Protein AF-0000000072291290 (afdb_homodimer)

InterPro domains:
  IPR021054 Cell wall mannoprotein 1 [PF12296] (32-151)

pLDDT: mean 86.73, std 21.64, range [23.67, 98.94]

Secondary structure (DSSP, 8-state):
---HHHHHHHHHHS------S--SS------HHHHHHHHHHHHHHHHHHHHHHHT--TT---HHHHHHHHHHHHHHHHHHHHHHHHPPPPPHHHHHHHHHHHHHTHHHHHHHHHHHHHHTGGGS-HHHHHHHHHHHHHHHHHHHHHHHHHHHHS-GGGHHHHHHHHHHHHHHHHHHHHHHT-/---HHHHHHHHHHS------S--SS------HHHHHHHHHHHHHHHHHHHHHHHT--GGG--HHHHHHHHHHHHHHHHHHHHHHHHPPPPPHHHHHHHHHHHHHTHHHHHHHHHHHHHHTGGGS-HHHHHHHHHHHHHHHHHHHHHHHHHHHHS-GGGHHHHHHHHHHHHHHHHHHHHHHT-

Foldseek 3Di:
DCDPVNLCVVVVVVCPCPPDPPDPPDLPALALVNLLVLLVQLLVLLVVLQVLLVPDDALPRDLVSNVSSLVSSLVSLVSSLVSLQRHAADDQVSLQVSLVSLQVTLLPSLLSSLVSCLVCLVRDDLVSLVVVLVSLVSVLVSLCSSLVSSLVRHDPVCNVSSVVSSCSNNVSSVVSNVSSVD/DCDPVNLCVVVVVVCPCPVDPPDPDDLPALALVNLLVLLVQLLVLLVVLQVLLVPDDQQDNDLVSNVSSLVSSLVSLVSSLVSLLRHAADDQVSLQVSLVSLQVTLLPSLLSSLVSCLVCLVSDDLVSLVVVLVSLVSVLVSLCSSLVSSLVRHDPVCNVSSVVSSCSNNVSSVVSNVSSVD

Structure (mmCIF, N/CA/C/O backbone):
data_AF-0000000072291290-model_v1
#
loop_
_entity.id
_entity.type
_entity.pdbx_description
1 polymer 'Hydrophobic surface binding protein a protein'
#
loop_
_atom_site.group_PDB
_atom_site.id
_atom_site.type_symbol
_atom_site.label_atom_id
_atom_site.label_alt_id
_atom_site.label_comp_id
_atom_site.label_asym_id
_atom_site.label_entity_id
_atom_site.label_seq_id
_atom_site.pdbx_PDB_ins_code
_atom_site.Cartn_x
_atom_site.Cartn_y
_atom_site.Cartn_z
_atom_site.occupancy
_atom_site.B_iso_or_equiv
_atom_site.auth_seq_id
_atom_site.auth_comp_id
_atom_site.auth_asym_id
_atom_site.auth_atom_id
_atom_site.pdbx_PDB_model_num
ATOM 1 N N . MET A 1 1 ? -6.922 -13.828 -23.125 1 23.67 1 MET A N 1
ATOM 2 C CA . MET A 1 1 ? -5.512 -13.922 -22.766 1 23.67 1 MET A CA 1
ATOM 3 C C . MET A 1 1 ? -4.891 -12.539 -22.625 1 23.67 1 MET A C 1
ATOM 5 O O . MET A 1 1 ? -4.645 -11.852 -23.625 1 23.67 1 MET A O 1
ATOM 9 N N . VAL A 1 2 ? -5.297 -11.805 -21.641 1 39.22 2 VAL A N 1
ATOM 10 C CA . VAL A 1 2 ? -4.793 -10.445 -21.531 1 39.22 2 VAL A CA 1
ATOM 11 C C . VAL A 1 2 ? -3.266 -10.461 -21.484 1 39.22 2 VAL A C 1
ATOM 13 O O . VAL A 1 2 ? -2.672 -11.148 -20.656 1 39.22 2 VAL A O 1
ATOM 16 N N . SER A 1 3 ? -2.691 -10.273 -22.547 1 36.66 3 SER A N 1
ATOM 17 C CA . SER A 1 3 ? -1.249 -10.258 -22.781 1 36.66 3 SER A CA 1
ATOM 18 C C . SER A 1 3 ? -0.524 -9.484 -21.688 1 36.66 3 SER A C 1
ATOM 20 O O . SER A 1 3 ? -1.079 -8.547 -21.109 1 36.66 3 SER A O 1
ATOM 22 N N . ILE A 1 4 ? 0.498 -10.164 -21.109 1 43.28 4 ILE A N 1
ATOM 23 C CA . ILE A 1 4 ? 1.435 -9.492 -20.219 1 43.28 4 ILE A CA 1
ATOM 24 C C . ILE A 1 4 ? 1.642 -8.055 -20.672 1 43.28 4 ILE A C 1
ATOM 26 O O . ILE A 1 4 ? 1.764 -7.145 -19.844 1 43.28 4 ILE A O 1
ATOM 30 N N . LYS A 1 5 ? 1.675 -7.926 -21.891 1 46 5 LYS A N 1
ATOM 31 C CA . LYS A 1 5 ? 1.822 -6.602 -22.484 1 46 5 LYS A CA 1
ATOM 32 C C . LYS A 1 5 ? 0.653 -5.695 -22.094 1 46 5 LYS A C 1
ATOM 34 O O . LYS A 1 5 ? 0.836 -4.5 -21.875 1 46 5 LYS A O 1
ATOM 39 N N . ALA A 1 6 ? -0.414 -6.281 -22.031 1 45.84 6 ALA A N 1
ATOM 40 C CA . ALA A 1 6 ? -1.607 -5.52 -21.672 1 45.84 6 ALA A CA 1
ATOM 41 C C . ALA A 1 6 ? -1.565 -5.086 -20.203 1 45.84 6 ALA A C 1
ATOM 43 O O . ALA A 1 6 ? -2.02 -3.994 -19.859 1 45.84 6 ALA A O 1
ATOM 44 N N . LEU A 1 7 ? -1.073 -5.875 -19.359 1 44.31 7 LEU A N 1
ATOM 45 C CA . LEU A 1 7 ? -0.882 -5.512 -17.953 1 44.31 7 LEU A CA 1
ATOM 46 C C . LEU A 1 7 ? 0.051 -4.312 -17.828 1 44.31 7 LEU A C 1
ATOM 48 O O . LEU A 1 7 ? -0.225 -3.387 -17.062 1 44.31 7 LEU A O 1
ATOM 52 N N . ALA A 1 8 ? 1.176 -4.457 -18.578 1 46.75 8 ALA A N 1
ATOM 53 C CA . ALA A 1 8 ? 2.123 -3.344 -18.578 1 46.75 8 ALA A CA 1
ATOM 54 C C . ALA A 1 8 ? 1.468 -2.068 -19.109 1 46.75 8 ALA A C 1
ATOM 56 O O . ALA A 1 8 ? 1.72 -0.978 -18.578 1 46.75 8 ALA A O 1
ATOM 57 N N . PHE A 1 9 ? 0.748 -2.295 -20.094 1 44.28 9 PHE A N 1
ATOM 58 C CA . PHE A 1 9 ? 0.048 -1.167 -20.688 1 44.28 9 PHE A CA 1
ATOM 59 C C . PHE A 1 9 ? -1.009 -0.616 -19.734 1 44.28 9 PHE A C 1
ATOM 61 O O . PHE A 1 9 ? -1.183 0.6 -19.641 1 44.28 9 PHE A O 1
ATOM 68 N N . TYR A 1 10 ? -1.716 -1.498 -19.266 1 40.16 10 TYR A N 1
ATOM 69 C CA . TYR A 1 10 ? -2.727 -1.037 -18.328 1 40.16 10 TYR A CA 1
ATOM 70 C C . TYR A 1 10 ? -2.08 -0.378 -17.109 1 40.16 10 TYR A C 1
ATOM 72 O O . TYR A 1 10 ? -2.566 0.643 -16.625 1 40.16 10 TYR A O 1
ATOM 80 N N . LEU A 1 11 ? -1.204 -1.029 -16.703 1 41.88 11 LEU A N 1
ATOM 81 C CA . LEU A 1 11 ? -0.509 -0.428 -15.578 1 41.88 11 LEU A CA 1
ATOM 82 C C . LEU A 1 11 ? 0.278 0.804 -16.016 1 41.88 11 LEU A C 1
ATOM 84 O O . LEU A 1 11 ? 0.574 1.679 -15.195 1 41.88 11 LEU A O 1
ATOM 88 N N . ALA A 1 12 ? 0.758 0.74 -17.266 1 39.94 12 ALA A N 1
ATOM 89 C CA . ALA A 1 12 ? 1.46 1.907 -17.781 1 39.94 12 ALA A CA 1
ATOM 90 C C . ALA A 1 12 ? 0.516 3.098 -17.922 1 39.94 12 ALA A C 1
ATOM 92 O O . ALA A 1 12 ? 0.95 4.25 -17.891 1 39.94 12 ALA A O 1
ATOM 93 N N . THR A 1 13 ? -0.652 2.729 -18.297 1 34 13 THR A N 1
ATOM 94 C CA . THR A 1 13 ? -1.553 3.863 -18.453 1 34 13 THR A CA 1
ATOM 95 C C . THR A 1 13 ? -1.944 4.441 -17.094 1 34 13 THR A C 1
ATOM 97 O O . THR A 1 13 ? -2.668 5.438 -17.031 1 34 13 THR A O 1
ATOM 100 N N . MET A 1 14 ? -1.94 3.637 -16.203 1 34.69 14 MET A N 1
ATOM 101 C CA . MET A 1 14 ? -2.104 4.363 -14.945 1 34.69 14 MET A CA 1
ATOM 102 C C . MET A 1 14 ? -0.985 5.383 -14.758 1 34.69 14 MET A C 1
ATOM 104 O O . MET A 1 14 ? 0.185 5.012 -14.648 1 34.69 14 MET A O 1
ATOM 108 N N . ALA A 1 15 ? -1.057 6.414 -15.492 1 31.45 15 ALA A N 1
ATOM 109 C CA . ALA A 1 15 ? -0.187 7.559 -15.234 1 31.45 15 ALA A CA 1
ATOM 110 C C . ALA A 1 15 ? 0.211 7.629 -13.766 1 31.45 15 ALA A C 1
ATOM 112 O O . ALA A 1 15 ? -0.585 8.039 -12.914 1 31.45 15 ALA A O 1
ATOM 113 N N . VAL A 1 16 ? 0.709 6.641 -13.211 1 35.06 16 VAL A N 1
ATOM 114 C CA . VAL A 1 16 ? 1.382 7.043 -11.977 1 35.06 16 VAL A CA 1
ATOM 115 C C . VAL A 1 16 ? 2.207 8.305 -12.227 1 35.06 16 VAL A C 1
ATOM 117 O O . VAL A 1 16 ? 3.254 8.25 -12.875 1 35.06 16 VAL A O 1
ATOM 120 N N . ALA A 1 17 ? 1.659 9.312 -12.5 1 30.28 17 ALA A N 1
ATOM 121 C CA . ALA A 1 17 ? 2.465 10.531 -12.398 1 30.28 17 ALA A CA 1
ATOM 122 C C . ALA A 1 17 ? 3.496 10.414 -11.281 1 30.28 17 ALA A C 1
ATOM 124 O O . ALA A 1 17 ? 3.143 10.398 -10.102 1 30.28 17 ALA A O 1
ATOM 125 N N . VAL A 1 18 ? 4.355 9.523 -11.344 1 34.72 18 VAL A N 1
ATOM 126 C CA . VAL A 1 18 ? 5.527 9.875 -10.539 1 34.72 18 VAL A CA 1
ATOM 127 C C . VAL A 1 18 ? 5.711 11.391 -10.531 1 34.72 18 VAL A C 1
ATOM 129 O O . VAL A 1 18 ? 6.227 11.969 -11.492 1 34.72 18 VAL A O 1
ATOM 132 N N . SER A 1 19 ? 4.715 12.172 -10.414 1 30.19 19 SER A N 1
ATOM 133 C CA . SER A 1 19 ? 5.023 13.594 -10.336 1 30.19 19 SER A CA 1
ATOM 134 C C . SER A 1 19 ? 6.273 13.844 -9.5 1 30.19 19 SER A C 1
ATOM 136 O O . SER A 1 19 ? 6.41 13.305 -8.398 1 30.19 19 SER A O 1
ATOM 138 N N . ALA A 1 20 ? 7.395 14.102 -10.18 1 32.62 20 ALA A N 1
ATOM 139 C CA . ALA A 1 20 ? 8.453 14.844 -9.5 1 32.62 20 ALA A CA 1
ATOM 140 C C . ALA A 1 20 ? 7.898 15.609 -8.297 1 32.62 20 ALA A C 1
ATOM 142 O O . ALA A 1 20 ? 6.699 15.875 -8.227 1 32.62 20 ALA A O 1
ATOM 143 N N . ALA A 1 21 ? 8.758 15.859 -7.289 1 33.62 21 ALA A N 1
ATOM 144 C CA . ALA A 1 21 ? 8.469 16.797 -6.199 1 33.62 21 ALA A CA 1
ATOM 145 C C . ALA A 1 21 ? 7.504 17.875 -6.656 1 33.62 21 ALA A C 1
ATOM 147 O O . ALA A 1 21 ? 7.695 18.484 -7.711 1 33.62 21 ALA A O 1
ATOM 148 N N . PRO A 1 22 ? 6.191 17.859 -6.395 1 32.88 22 PRO A N 1
ATOM 149 C CA . PRO A 1 22 ? 5.438 19.047 -6.785 1 32.88 22 PRO A CA 1
ATOM 150 C C . PRO A 1 22 ? 6.277 20.328 -6.727 1 32.88 22 PRO A C 1
ATOM 152 O O . PRO A 1 22 ? 7.098 20.484 -5.82 1 32.88 22 PRO A O 1
ATOM 155 N N . ALA A 1 23 ? 6.555 20.953 -7.824 1 32.66 23 ALA A N 1
ATOM 156 C CA . ALA A 1 23 ? 7.008 22.344 -7.785 1 32.66 23 ALA A CA 1
ATOM 157 C C . ALA A 1 23 ? 6.293 23.125 -6.68 1 32.66 23 ALA A C 1
ATOM 159 O O . ALA A 1 23 ? 5.184 22.766 -6.281 1 32.66 23 ALA A O 1
ATOM 160 N N . ALA A 1 24 ? 6.918 24.125 -6.043 1 33.31 24 ALA A N 1
ATOM 161 C CA . ALA A 1 24 ? 6.527 25.109 -5.031 1 33.31 24 ALA A CA 1
ATOM 162 C C . ALA A 1 24 ? 5.113 25.625 -5.285 1 33.31 24 ALA A C 1
ATOM 164 O O . ALA A 1 24 ? 4.66 26.562 -4.629 1 33.31 24 ALA A O 1
ATOM 165 N N . GLY A 1 25 ? 4.648 25.438 -6.613 1 37.03 25 GLY A N 1
ATOM 166 C CA . GLY A 1 25 ? 3.564 26.391 -6.82 1 37.03 25 GLY A CA 1
ATOM 167 C C . GLY A 1 25 ? 2.361 26.109 -5.934 1 37.03 25 GLY A C 1
ATOM 168 O O . GLY A 1 25 ? 2.365 25.172 -5.141 1 37.03 25 GLY A O 1
ATOM 169 N N . VAL A 1 26 ? 0.94 26.156 -6.652 1 40.72 26 VAL A N 1
ATOM 170 C CA . VAL A 1 26 ? -0.323 26.359 -5.949 1 40.72 26 VAL A CA 1
ATOM 171 C C . VAL A 1 26 ? -0.669 25.094 -5.145 1 40.72 26 VAL A C 1
ATOM 173 O O . VAL A 1 26 ? -0.817 24.016 -5.711 1 40.72 26 VAL A O 1
ATOM 176 N N . LYS A 1 27 ? -0.247 24.844 -4 1 49.38 27 LYS A N 1
ATOM 177 C CA . LYS A 1 27 ? -0.564 23.875 -2.949 1 49.38 27 LYS A CA 1
ATOM 178 C C . LYS A 1 27 ? -2.014 23.422 -3.049 1 49.38 27 LYS A C 1
ATOM 180 O O . LYS A 1 27 ? -2.928 24.109 -2.611 1 49.38 27 LYS A O 1
ATOM 185 N N . ALA A 1 28 ? -2.5 22.703 -4.059 1 53.19 28 ALA A N 1
ATOM 186 C CA . ALA A 1 28 ? -3.906 22.312 -4.07 1 53.19 28 ALA A CA 1
ATOM 187 C C . ALA A 1 28 ? -4.309 21.688 -2.734 1 53.19 28 ALA A C 1
ATOM 189 O O . ALA A 1 28 ? -3.65 20.766 -2.244 1 53.19 28 ALA A O 1
ATOM 190 N N . VAL A 1 29 ? -5.105 22.391 -2.008 1 68.25 29 VAL A N 1
ATOM 191 C CA . VAL A 1 29 ? -5.652 22.031 -0.702 1 68.25 29 VAL A CA 1
ATOM 192 C C . VAL A 1 29 ? -6.562 20.812 -0.834 1 68.25 29 VAL A C 1
ATOM 194 O O . VAL A 1 29 ? -7.496 20.812 -1.642 1 68.25 29 VAL A O 1
ATOM 197 N N . THR A 1 30 ? -6.066 19.719 -0.315 1 86.62 30 THR A N 1
ATOM 198 C CA . THR A 1 30 ? -6.934 18.547 -0.21 1 86.62 30 THR A CA 1
ATOM 199 C C . THR A 1 30 ? -8.18 18.875 0.611 1 86.62 30 THR A C 1
ATOM 201 O O . THR A 1 30 ? -8.078 19.406 1.719 1 86.62 30 THR A O 1
ATOM 204 N N . THR A 1 31 ? -9.375 18.75 -0.035 1 93.06 31 THR A N 1
ATOM 205 C CA . THR A 1 31 ? -10.672 19.016 0.582 1 93.06 31 THR A CA 1
ATOM 206 C C . THR A 1 31 ? -11.453 17.719 0.772 1 93.06 31 THR A C 1
ATOM 208 O O . THR A 1 31 ? -11.023 16.656 0.331 1 93.06 31 THR A O 1
ATOM 211 N N . ALA A 1 32 ? -12.594 17.875 1.423 1 96.62 32 ALA A N 1
ATOM 212 C CA . ALA A 1 32 ? -13.5 16.734 1.55 1 96.62 32 ALA A CA 1
ATOM 213 C C . ALA A 1 32 ? -13.914 16.203 0.179 1 96.62 32 ALA A C 1
ATOM 215 O O . ALA A 1 32 ? -14.109 15 0.002 1 96.62 32 ALA A O 1
ATOM 216 N N . ASP A 1 33 ? -14.039 17.125 -0.803 1 97.31 33 ASP A N 1
ATOM 217 C CA . ASP A 1 33 ? -14.406 16.688 -2.15 1 97.31 33 ASP A CA 1
ATOM 218 C C . ASP A 1 33 ? -13.32 15.805 -2.754 1 97.31 33 ASP A C 1
ATOM 220 O O . ASP A 1 33 ? -13.617 14.836 -3.459 1 97.31 33 ASP A O 1
ATOM 224 N N . THR A 1 34 ? -12.055 16.141 -2.531 1 97.88 34 THR A N 1
ATOM 225 C CA . THR A 1 34 ? -10.945 15.312 -2.996 1 97.88 34 THR A CA 1
ATOM 226 C C . THR A 1 34 ? -10.992 13.93 -2.357 1 97.88 34 THR A C 1
ATOM 228 O O . THR A 1 34 ? -10.82 12.914 -3.041 1 97.88 34 THR A O 1
ATOM 231 N N . ILE A 1 35 ? -11.312 13.891 -1.07 1 98.25 35 ILE A N 1
ATOM 232 C CA . ILE A 1 35 ? -11.375 12.633 -0.338 1 98.25 35 ILE A CA 1
ATOM 233 C C . ILE A 1 35 ? -12.539 11.789 -0.851 1 98.25 35 ILE A C 1
ATOM 235 O O . ILE A 1 35 ? -12.414 10.578 -1.031 1 98.25 35 ILE A O 1
ATOM 239 N N . ILE A 1 36 ? -13.648 12.391 -1.088 1 98.75 36 ILE A N 1
ATOM 240 C CA . ILE A 1 36 ? -14.82 11.703 -1.609 1 98.75 36 ILE A CA 1
ATOM 241 C C . ILE A 1 36 ? -14.508 11.125 -2.99 1 98.75 36 ILE A C 1
ATOM 243 O O . ILE A 1 36 ? -14.875 9.992 -3.295 1 98.75 36 ILE A O 1
ATOM 247 N N . ALA A 1 37 ? -13.789 11.852 -3.824 1 98.5 37 ALA A N 1
ATOM 248 C CA . ALA A 1 37 ? -13.359 11.344 -5.125 1 98.5 37 ALA A CA 1
ATOM 249 C C . ALA A 1 37 ? -12.438 10.141 -4.969 1 98.5 37 ALA A C 1
ATOM 251 O O . ALA A 1 37 ? -12.531 9.172 -5.727 1 98.5 37 ALA A O 1
ATOM 252 N N . ASP A 1 38 ? -11.547 10.227 -3.988 1 98.56 38 ASP A N 1
ATOM 253 C CA . ASP A 1 38 ? -10.656 9.102 -3.705 1 98.56 38 ASP A CA 1
ATOM 254 C C . ASP A 1 38 ? -11.453 7.863 -3.305 1 98.56 38 ASP A C 1
ATOM 256 O O . ASP A 1 38 ? -11.172 6.762 -3.777 1 98.56 38 ASP A O 1
ATOM 260 N N . ILE A 1 39 ? -12.422 8.055 -2.418 1 98.88 39 ILE A N 1
ATOM 261 C CA . ILE A 1 39 ? -13.25 6.938 -1.974 1 98.88 39 ILE A CA 1
ATOM 262 C C . ILE A 1 39 ? -13.977 6.324 -3.17 1 98.88 39 ILE A C 1
ATOM 264 O O . ILE A 1 39 ? -14.031 5.102 -3.316 1 98.88 39 ILE A O 1
ATOM 268 N N . ASN A 1 40 ? -14.469 7.141 -4.016 1 98.88 40 ASN A N 1
ATOM 269 C CA . ASN A 1 40 ? -15.164 6.648 -5.199 1 98.88 40 ASN A CA 1
ATOM 270 C C . ASN A 1 40 ? -14.211 5.922 -6.148 1 98.88 40 ASN A C 1
ATOM 272 O O . ASN A 1 40 ? -14.586 4.934 -6.777 1 98.88 40 ASN A O 1
ATOM 276 N N . SER A 1 41 ? -13.016 6.43 -6.301 1 98.81 41 SER A N 1
ATOM 277 C CA . SER A 1 41 ? -12.016 5.766 -7.125 1 98.81 41 SER A CA 1
ATOM 278 C C . SER A 1 41 ? -11.648 4.398 -6.559 1 98.81 41 SER A C 1
ATOM 280 O O . SER A 1 41 ? -11.523 3.422 -7.301 1 98.81 41 SER A O 1
ATOM 282 N N . ILE A 1 42 ? -11.461 4.305 -5.242 1 98.88 42 ILE A N 1
ATOM 283 C CA . ILE A 1 42 ? -11.195 3.037 -4.574 1 98.88 42 ILE A CA 1
ATOM 284 C C . ILE A 1 42 ? -12.367 2.084 -4.793 1 98.88 42 ILE A C 1
ATOM 286 O O . ILE A 1 42 ? -12.172 0.914 -5.129 1 98.88 42 ILE A O 1
ATOM 290 N N . ASP A 1 43 ? -13.547 2.547 -4.656 1 98.94 43 ASP A N 1
ATOM 291 C CA . ASP A 1 43 ? -14.75 1.74 -4.816 1 98.94 43 ASP A CA 1
ATOM 292 C C . ASP A 1 43 ? -14.859 1.19 -6.238 1 98.94 43 ASP A C 1
ATOM 294 O O . ASP A 1 43 ? -15.266 0.042 -6.434 1 98.94 43 ASP A O 1
ATOM 298 N N . ALA A 1 44 ? -14.531 2.037 -7.195 1 98.88 44 ALA A N 1
ATOM 299 C CA . ALA A 1 44 ? -14.555 1.586 -8.586 1 98.88 44 ALA A CA 1
ATOM 300 C C . ALA A 1 44 ? -13.625 0.389 -8.789 1 98.88 44 ALA A C 1
ATOM 302 O O . ALA A 1 44 ? -13.953 -0.536 -9.531 1 98.88 44 ALA A O 1
ATOM 303 N N . GLN A 1 45 ? -12.469 0.382 -8.141 1 98.75 45 GLN A N 1
ATOM 304 C CA . GLN A 1 45 ? -11.547 -0.74 -8.266 1 98.75 45 GLN A CA 1
ATOM 305 C C . GLN A 1 45 ? -12.062 -1.965 -7.516 1 98.75 45 GLN A C 1
ATOM 307 O O . GLN A 1 45 ? -11.836 -3.1 -7.941 1 98.75 45 GLN A O 1
ATOM 312 N N . VAL A 1 46 ? -12.75 -1.746 -6.355 1 98.94 46 VAL A N 1
ATOM 313 C CA . VAL A 1 46 ? -13.398 -2.848 -5.656 1 98.94 46 VAL A CA 1
ATOM 314 C C . VAL A 1 46 ? -14.438 -3.498 -6.574 1 98.94 46 VAL A C 1
ATOM 316 O O . VAL A 1 46 ? -14.484 -4.727 -6.691 1 98.94 46 VAL A O 1
ATOM 319 N N . LEU A 1 47 ? -15.164 -2.713 -7.25 1 98.81 47 LEU A N 1
ATOM 320 C CA . LEU A 1 47 ? -16.203 -3.219 -8.141 1 98.81 47 LEU A CA 1
ATOM 321 C C . LEU A 1 47 ? -15.586 -3.934 -9.344 1 98.81 47 LEU A C 1
ATOM 323 O O . LEU A 1 47 ? -16.141 -4.926 -9.828 1 98.81 47 LEU A O 1
ATOM 327 N N . ALA A 1 48 ? -14.5 -3.404 -9.852 1 98.06 48 ALA A N 1
ATOM 328 C CA . ALA A 1 48 ? -13.805 -4.082 -10.945 1 98.06 48 ALA A CA 1
ATOM 329 C C . ALA A 1 48 ? -13.359 -5.48 -10.531 1 98.06 48 ALA A C 1
ATOM 331 O O . ALA A 1 48 ? -13.508 -6.441 -11.289 1 98.06 48 ALA A O 1
ATOM 332 N N . LEU A 1 49 ? -12.82 -5.645 -9.328 1 98.38 49 LEU A N 1
ATOM 333 C CA . LEU A 1 49 ? -12.414 -6.945 -8.797 1 98.38 49 LEU A CA 1
ATOM 334 C C . LEU A 1 49 ? -13.625 -7.867 -8.648 1 98.38 49 LEU A C 1
ATOM 336 O O . LEU A 1 49 ? -13.562 -9.039 -9.016 1 98.38 49 LEU A O 1
ATOM 340 N N . THR A 1 50 ? -14.734 -7.316 -8.109 1 98.06 50 THR A N 1
ATOM 341 C CA . THR A 1 50 ? -15.953 -8.094 -7.98 1 98.06 50 THR A CA 1
ATOM 342 C C . THR A 1 50 ? -16.422 -8.609 -9.336 1 98.06 50 THR A C 1
ATOM 344 O O . THR A 1 50 ? -16.781 -9.781 -9.477 1 98.06 50 THR A O 1
ATOM 347 N N . SER A 1 51 ? -16.391 -7.719 -10.281 1 96.31 51 SER A N 1
ATOM 348 C CA . SER A 1 51 ? -16.812 -8.094 -11.625 1 96.31 51 SER A CA 1
ATOM 349 C C . SER A 1 51 ? -15.945 -9.219 -12.18 1 96.31 51 SER A C 1
ATOM 351 O O . SER A 1 51 ? -16.453 -10.156 -12.805 1 96.31 51 SER A O 1
ATOM 353 N N . THR A 1 52 ? -14.617 -9.125 -12.031 1 95.44 52 THR A N 1
ATOM 354 C CA . THR A 1 52 ? -13.695 -10.172 -12.461 1 95.44 52 THR A CA 1
ATOM 355 C C . THR A 1 52 ? -14.039 -11.5 -11.789 1 95.44 52 THR A C 1
ATOM 357 O O . THR A 1 52 ? -14.086 -12.539 -12.453 1 95.44 52 THR A O 1
ATOM 360 N N . LEU A 1 53 ? -14.336 -11.5 -10.508 1 96.38 53 LEU A N 1
ATOM 361 C CA . LEU A 1 53 ? -14.617 -12.711 -9.742 1 96.38 53 LEU A CA 1
ATOM 362 C C . LEU A 1 53 ? -15.969 -13.297 -10.125 1 96.38 53 LEU A C 1
ATOM 364 O O . LEU A 1 53 ? -16.125 -14.516 -10.211 1 96.38 53 LEU A O 1
ATOM 368 N N . ASP A 1 54 ? -16.906 -12.477 -10.375 1 92.31 54 ASP A N 1
ATOM 369 C CA . ASP A 1 54 ? -18.25 -12.922 -10.734 1 92.31 54 ASP A CA 1
ATOM 370 C C . ASP A 1 54 ? -18.25 -13.633 -12.086 1 92.31 54 ASP A C 1
ATOM 372 O O . ASP A 1 54 ? -19.047 -14.539 -12.32 1 92.31 54 ASP A O 1
ATOM 376 N N . GLY A 1 55 ? -17.328 -13.141 -12.891 1 84.94 55 GLY A N 1
ATOM 377 C CA . GLY A 1 55 ? -17.234 -13.742 -14.211 1 84.94 55 GLY A CA 1
ATOM 378 C C . GLY A 1 55 ? -16.547 -15.102 -14.195 1 84.94 55 GLY A C 1
ATOM 379 O O . GLY A 1 55 ? -16.562 -15.82 -15.195 1 84.94 55 GLY A O 1
ATOM 380 N N . VAL A 1 56 ? -15.93 -15.398 -13.086 1 81.75 56 VAL A N 1
ATOM 381 C CA . VAL A 1 56 ? -15.164 -16.641 -13 1 81.75 56 VAL A CA 1
ATOM 382 C C . VAL A 1 56 ? -16.125 -17.828 -12.906 1 81.75 56 VAL A C 1
ATOM 384 O O . VAL A 1 56 ? -17 -17.859 -12.047 1 81.75 56 VAL A O 1
ATOM 387 N N . LYS A 1 57 ? -16.062 -18.562 -14.008 1 70.06 57 LYS A N 1
ATOM 388 C CA . LYS A 1 57 ? -16.688 -19.891 -13.992 1 70.06 57 LYS A CA 1
ATOM 389 C C . LYS A 1 57 ? -15.664 -20.984 -13.688 1 70.06 57 LYS A C 1
ATOM 391 O O . LYS A 1 57 ? -14.461 -20.719 -13.672 1 70.06 57 LYS A O 1
ATOM 396 N N . GLU A 1 58 ? -16.094 -22.188 -13.469 1 63.28 58 GLU A N 1
ATOM 397 C CA . GLU A 1 58 ? -15.219 -23.344 -13.219 1 63.28 58 GLU A CA 1
ATOM 398 C C . GLU A 1 58 ? -14.102 -23.422 -14.25 1 63.28 58 GLU A C 1
ATOM 400 O O . GLU A 1 58 ? -14.352 -23.344 -15.461 1 63.28 58 GLU A O 1
ATOM 405 N N . LYS A 1 59 ? -12.859 -23.531 -13.875 1 62.69 59 LYS A N 1
ATOM 406 C CA . LYS A 1 59 ? -11.648 -23.797 -14.633 1 62.69 59 LYS A CA 1
ATOM 407 C C . LYS A 1 59 ? -11.203 -22.562 -15.414 1 62.69 59 LYS A C 1
ATOM 409 O O . LYS A 1 59 ? -10.258 -22.609 -16.203 1 62.69 59 LYS A O 1
ATOM 414 N N . THR A 1 60 ? -11.945 -21.391 -15.18 1 69.88 60 THR A N 1
ATOM 415 C CA . THR A 1 60 ? -11.609 -20.25 -16.031 1 69.88 60 THR A CA 1
ATOM 416 C C . THR A 1 60 ? -11.039 -19.109 -15.195 1 69.88 60 THR A C 1
ATOM 418 O O . THR A 1 60 ? -10.977 -17.969 -15.656 1 69.88 60 THR A O 1
ATOM 421 N N . LEU A 1 61 ? -10.625 -19.453 -14.047 1 77.31 61 LEU A N 1
ATOM 422 C CA . LEU A 1 61 ? -10.148 -18.328 -13.25 1 77.31 61 LEU A CA 1
ATOM 423 C C . LEU A 1 61 ? -8.852 -17.766 -13.812 1 77.31 61 LEU A C 1
ATOM 425 O O . LEU A 1 61 ? -7.891 -18.516 -14.039 1 77.31 61 LEU A O 1
ATOM 429 N N . ASP A 1 62 ? -9 -16.531 -14.242 1 85.62 62 ASP A N 1
ATOM 430 C CA . ASP A 1 62 ? -7.816 -15.766 -14.641 1 85.62 62 ASP A CA 1
ATOM 431 C C . ASP A 1 62 ? -7.168 -15.086 -13.438 1 85.62 62 ASP A C 1
ATOM 433 O O . ASP A 1 62 ? -7.488 -13.938 -13.125 1 85.62 62 ASP A O 1
ATOM 437 N N . SER A 1 63 ? -6.273 -15.781 -12.828 1 90.19 63 SER A N 1
ATOM 438 C CA . SER A 1 63 ? -5.625 -15.273 -11.625 1 90.19 63 SER A CA 1
ATOM 439 C C . SER A 1 63 ? -4.812 -14.016 -11.922 1 90.19 63 SER A C 1
ATOM 441 O O . SER A 1 63 ? -4.609 -13.18 -11.039 1 90.19 63 SER A O 1
ATOM 443 N N . THR A 1 64 ? -4.426 -13.883 -13.141 1 91.31 64 THR A N 1
ATOM 444 C CA . THR A 1 64 ? -3.66 -12.703 -13.531 1 91.31 64 THR A CA 1
ATOM 445 C C . THR A 1 64 ? -4.52 -11.445 -13.438 1 91.31 64 THR A C 1
ATOM 447 O O . THR A 1 64 ? -4.09 -10.438 -12.875 1 91.31 64 THR A O 1
ATOM 450 N N . THR A 1 65 ? -5.738 -11.609 -13.945 1 93.81 65 THR A N 1
ATOM 451 C CA . THR A 1 65 ? -6.633 -10.461 -13.898 1 93.81 65 THR A CA 1
ATOM 452 C C . THR A 1 65 ? -6.988 -10.109 -12.453 1 93.81 65 THR A C 1
ATOM 454 O O . THR A 1 65 ? -7.074 -8.938 -12.102 1 93.81 65 THR A O 1
ATOM 457 N N . VAL A 1 66 ? -7.133 -11.062 -11.586 1 95.81 66 VAL A N 1
ATOM 458 C CA . VAL A 1 66 ? -7.41 -10.836 -10.172 1 95.81 66 VAL A CA 1
ATOM 459 C C . VAL A 1 66 ? -6.254 -10.07 -9.531 1 95.81 66 VAL A C 1
ATOM 461 O O . VAL A 1 66 ? -6.469 -9.102 -8.805 1 95.81 66 VAL A O 1
ATOM 464 N N . ASN A 1 67 ? -5.035 -10.508 -9.852 1 96.69 67 ASN A N 1
ATOM 465 C CA . ASN A 1 67 ? -3.857 -9.82 -9.328 1 96.69 67 ASN A CA 1
ATOM 466 C C . ASN A 1 67 ? -3.785 -8.375 -9.805 1 96.69 67 ASN A C 1
ATOM 468 O O . ASN A 1 67 ? -3.453 -7.477 -9.023 1 96.69 67 ASN A O 1
ATOM 472 N N . VAL A 1 68 ? -4.125 -8.141 -11.016 1 95.94 68 VAL A N 1
ATOM 473 C CA . VAL A 1 68 ? -4.102 -6.801 -11.586 1 95.94 68 VAL A CA 1
ATOM 474 C C . VAL A 1 68 ? -5.145 -5.926 -10.891 1 95.94 68 VAL A C 1
ATOM 476 O O . VAL A 1 68 ? -4.875 -4.766 -10.57 1 95.94 68 VAL A O 1
ATOM 479 N N . ASP A 1 69 ? -6.254 -6.496 -10.656 1 97.31 69 ASP A N 1
ATOM 480 C CA . ASP A 1 69 ? -7.316 -5.746 -9.992 1 97.31 69 ASP A CA 1
ATOM 481 C C . ASP A 1 69 ? -6.91 -5.352 -8.578 1 97.31 69 ASP A C 1
ATOM 483 O O . ASP A 1 69 ? -7.141 -4.219 -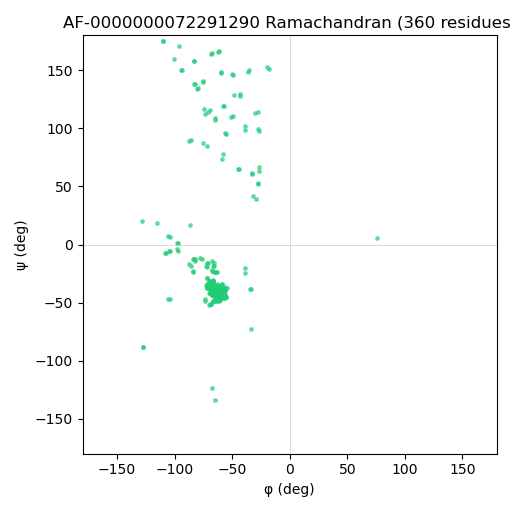8.156 1 97.31 69 ASP A O 1
ATOM 487 N N . PHE A 1 70 ? -6.297 -6.262 -7.844 1 98.5 70 PHE A N 1
ATOM 488 C CA . PHE A 1 70 ? -5.805 -5.938 -6.508 1 98.5 70 PHE A CA 1
ATOM 489 C C . PHE A 1 70 ? -4.738 -4.852 -6.574 1 98.5 70 PHE A C 1
ATOM 491 O O . PHE A 1 70 ? -4.703 -3.955 -5.73 1 98.5 70 PHE A O 1
ATOM 498 N N . THR A 1 71 ? -3.898 -4.945 -7.547 1 98.38 71 THR A N 1
ATOM 499 C CA . THR A 1 71 ? -2.84 -3.953 -7.715 1 98.38 71 THR A CA 1
ATOM 500 C C . THR A 1 71 ? -3.432 -2.57 -7.969 1 98.38 71 THR A C 1
ATOM 502 O O . THR A 1 71 ? -3.01 -1.587 -7.355 1 98.38 71 THR A O 1
ATOM 505 N N . SER A 1 72 ? -4.406 -2.523 -8.805 1 98.06 72 SER A N 1
ATOM 506 C CA . SER A 1 72 ? -5.062 -1.257 -9.117 1 98.06 72 SER A CA 1
ATOM 507 C C . SER A 1 72 ? -5.777 -0.69 -7.898 1 98.06 72 SER A C 1
ATOM 509 O O . SER A 1 72 ? -5.773 0.522 -7.676 1 98.06 72 SER A O 1
ATOM 511 N N . LEU A 1 73 ? -6.41 -1.535 -7.172 1 98.81 73 LEU A N 1
ATOM 512 C CA . LEU A 1 73 ? -7.066 -1.125 -5.934 1 98.81 73 LEU A CA 1
ATOM 513 C C . LEU A 1 73 ? -6.059 -0.519 -4.961 1 98.81 73 LEU A C 1
ATOM 515 O O . LEU A 1 73 ? -6.32 0.523 -4.355 1 98.81 73 LEU A O 1
ATOM 519 N N . HIS A 1 74 ? -4.91 -1.154 -4.828 1 98.56 74 HIS A N 1
ATOM 520 C CA . HIS A 1 74 ? -3.846 -0.635 -3.979 1 98.56 74 HIS A CA 1
ATOM 521 C C . HIS A 1 74 ? -3.4 0.75 -4.438 1 98.56 74 HIS A C 1
ATOM 523 O O . HIS A 1 74 ? -3.295 1.672 -3.625 1 98.56 74 HIS A O 1
ATOM 529 N N . VAL A 1 75 ? -3.213 0.896 -5.691 1 98.31 75 VAL A N 1
ATOM 530 C CA . VAL A 1 75 ? -2.729 2.164 -6.223 1 98.31 75 VAL A CA 1
ATOM 531 C C . VAL A 1 75 ? -3.758 3.262 -5.965 1 98.31 75 VAL A C 1
ATOM 533 O O . VAL A 1 75 ? -3.406 4.363 -5.531 1 98.31 75 VAL A O 1
ATOM 536 N N . ALA A 1 76 ? -4.98 2.943 -6.211 1 98.38 76 ALA A N 1
ATOM 537 C CA . ALA A 1 76 ? -6.035 3.908 -5.91 1 98.38 76 ALA A CA 1
ATOM 538 C C . ALA A 1 76 ? -6.039 4.27 -4.426 1 98.38 76 ALA A C 1
ATOM 540 O O . ALA A 1 76 ? -6.223 5.434 -4.066 1 98.38 76 ALA A O 1
ATOM 541 N N . ASN A 1 77 ? -5.906 3.266 -3.598 1 98.62 77 ASN A N 1
ATOM 542 C CA . ASN A 1 77 ? -5.883 3.514 -2.16 1 98.62 77 ASN A CA 1
ATOM 543 C C . ASN A 1 77 ? -4.73 4.434 -1.771 1 98.62 77 ASN A C 1
ATOM 545 O O . ASN A 1 77 ? -4.895 5.316 -0.924 1 98.62 77 ASN A O 1
ATOM 549 N N . GLN A 1 78 ? -3.574 4.258 -2.391 1 97.75 78 GLN A N 1
ATOM 550 C CA . GLN A 1 78 ? -2.42 5.074 -2.039 1 97.75 78 GLN A CA 1
ATOM 551 C C . GLN A 1 78 ? -2.643 6.535 -2.42 1 97.75 78 GLN A C 1
ATOM 553 O O . GLN A 1 78 ? -2.172 7.441 -1.729 1 97.75 78 GLN A O 1
ATOM 558 N N . GLN A 1 79 ? -3.393 6.766 -3.488 1 96.38 79 GLN A N 1
ATOM 559 C CA . GLN A 1 79 ? -3.779 8.141 -3.787 1 96.38 79 GLN A CA 1
ATOM 560 C C . GLN A 1 79 ? -4.656 8.719 -2.68 1 96.38 79 GLN A C 1
ATOM 562 O O . GLN A 1 79 ? -4.48 9.867 -2.279 1 96.38 79 GLN A O 1
ATOM 567 N N . GLY A 1 80 ? -5.598 7.945 -2.213 1 97.75 80 GLY A N 1
ATOM 568 C CA . GLY A 1 80 ? -6.414 8.367 -1.087 1 97.75 80 GLY A CA 1
ATOM 569 C C . GLY A 1 80 ? -5.602 8.664 0.161 1 97.75 80 GLY A C 1
ATOM 570 O O . GLY A 1 80 ? -5.852 9.656 0.849 1 97.75 80 GLY A O 1
ATOM 571 N N . VAL A 1 81 ? -4.625 7.816 0.449 1 97.31 81 VAL A N 1
ATOM 572 C CA . VAL A 1 81 ? -3.748 7.992 1.602 1 97.31 81 VAL A CA 1
ATOM 573 C C . VAL A 1 81 ? -2.994 9.312 1.481 1 97.31 81 VAL A C 1
ATOM 575 O O . VAL A 1 81 ? -2.939 10.094 2.436 1 97.31 81 VAL A O 1
ATOM 578 N N . THR A 1 82 ? -2.455 9.555 0.283 1 96 82 THR A N 1
ATOM 579 C CA . THR A 1 82 ? -1.711 10.789 0.056 1 96 82 THR A CA 1
ATOM 580 C C . THR A 1 82 ? -2.6 12.008 0.291 1 96 82 THR A C 1
ATOM 582 O O . THR A 1 82 ? -2.207 12.945 0.991 1 96 82 THR A O 1
ATOM 585 N N . ASP A 1 83 ? -3.764 12.023 -0.184 1 96.25 83 ASP A N 1
ATOM 586 C CA . ASP A 1 83 ? -4.684 13.148 -0.039 1 96.25 83 ASP A CA 1
ATOM 587 C C . ASP A 1 83 ? -5.129 13.305 1.412 1 96.25 83 ASP A C 1
ATOM 589 O O . ASP A 1 83 ? -5.207 14.422 1.923 1 96.25 83 ASP A O 1
ATOM 593 N N . ALA A 1 84 ? -5.414 12.188 2.033 1 96.25 84 ALA A N 1
ATOM 594 C CA . ALA A 1 84 ? -5.848 12.25 3.428 1 96.25 84 ALA A CA 1
ATOM 595 C C . ALA A 1 84 ? -4.746 12.812 4.32 1 96.25 84 ALA A C 1
ATOM 597 O O . ALA A 1 84 ? -5.02 13.547 5.273 1 96.25 84 ALA A O 1
ATOM 598 N N . ALA A 1 85 ? -3.5 12.438 4.02 1 93.75 85 ALA A N 1
ATOM 599 C CA . ALA A 1 85 ? -2.355 12.883 4.809 1 93.75 85 ALA A CA 1
ATOM 600 C C . ALA A 1 85 ? -2.17 14.398 4.707 1 93.75 85 ALA A C 1
ATOM 602 O O . ALA A 1 85 ? -1.606 15.023 5.609 1 93.75 85 ALA A O 1
ATOM 603 N N . LEU A 1 86 ? -2.68 14.93 3.633 1 90.75 86 LEU A N 1
ATOM 604 C CA . LEU A 1 86 ? -2.449 16.344 3.371 1 90.75 86 LEU A CA 1
ATOM 605 C C . LEU A 1 86 ? -3.697 17.156 3.684 1 90.75 86 LEU A C 1
ATOM 607 O O . LEU A 1 86 ? -3.674 18.391 3.607 1 90.75 86 LEU A O 1
ATOM 611 N N . GLU A 1 87 ? -4.711 16.469 4.004 1 90.38 87 GLU A N 1
ATOM 612 C CA . GLU A 1 87 ? -5.969 17.141 4.277 1 90.38 87 GLU A CA 1
ATOM 613 C C . GLU A 1 87 ? -5.949 17.812 5.645 1 90.38 87 GLU A C 1
ATOM 615 O O . GLU A 1 87 ? -5.434 17.25 6.613 1 90.38 87 GLU A O 1
ATOM 620 N N . THR A 1 88 ? -6.527 19 5.691 1 88 88 THR A N 1
ATOM 621 C CA . THR A 1 88 ? -6.742 19.641 6.984 1 88 88 THR A CA 1
ATOM 622 C C . THR A 1 88 ? -8.016 19.125 7.645 1 88 88 THR A C 1
ATOM 624 O O . THR A 1 88 ? -8.859 18.516 6.977 1 88 88 THR A O 1
ATOM 627 N N . PRO A 1 89 ? -8.148 19.25 8.992 1 86.06 89 PRO A N 1
ATOM 628 C CA . PRO A 1 89 ? -9.352 18.766 9.68 1 86.06 89 PRO A CA 1
ATOM 629 C C . PRO A 1 89 ? -10.641 19.25 9.023 1 86.06 89 PRO A C 1
ATOM 631 O O . PRO A 1 89 ? -10.719 20.406 8.609 1 86.06 89 PRO A O 1
ATOM 634 N N . ASN A 1 90 ? -11.531 18.406 9.117 1 89.38 90 ASN A N 1
ATOM 635 C CA . ASN A 1 90 ? -12.789 18.672 8.43 1 89.38 90 ASN A CA 1
ATOM 636 C C . ASN A 1 90 ? -13.805 19.344 9.352 1 89.38 90 ASN A C 1
ATOM 638 O O . ASN A 1 90 ? -13.781 19.125 10.562 1 89.38 90 ASN A O 1
ATOM 642 N N . THR A 1 91 ? -14.656 20.141 8.711 1 96.38 91 THR A N 1
ATOM 643 C CA . THR A 1 91 ? -15.852 20.594 9.414 1 96.38 91 THR A CA 1
ATOM 644 C C . THR A 1 91 ? -16.797 19.422 9.664 1 96.38 91 THR A C 1
ATOM 646 O O . THR A 1 91 ? -16.641 18.344 9.078 1 96.38 91 THR A O 1
ATOM 649 N N . SER A 1 92 ? -17.734 19.641 10.547 1 98.25 92 SER A N 1
ATOM 650 C CA . SER A 1 92 ? -18.766 18.641 10.797 1 98.25 92 SER A CA 1
ATOM 651 C C . SER A 1 92 ? -19.5 18.266 9.508 1 98.25 92 SER A C 1
ATOM 653 O O . SER A 1 92 ? -19.688 17.094 9.219 1 98.25 92 SER A O 1
ATOM 655 N N . GLU A 1 93 ? -19.875 19.234 8.703 1 98.25 93 GLU A N 1
ATOM 656 C CA . GLU A 1 93 ? -20.594 19.016 7.453 1 98.25 93 GLU A CA 1
ATOM 657 C C . GLU A 1 93 ? -19.75 18.172 6.484 1 98.25 93 GLU A C 1
ATOM 659 O O . GLU A 1 93 ? -20.25 17.203 5.914 1 98.25 93 GLU A O 1
ATOM 664 N N . ASP A 1 94 ? -18.516 18.5 6.328 1 98.12 94 ASP A N 1
ATOM 665 C CA . ASP A 1 94 ? -17.625 17.766 5.445 1 98.12 94 ASP A CA 1
ATOM 666 C C . ASP A 1 94 ? -17.406 16.328 5.941 1 98.12 94 ASP A C 1
ATOM 668 O O . ASP A 1 94 ? -17.391 15.391 5.148 1 98.12 94 ASP A O 1
ATOM 672 N N . SER A 1 95 ? -17.234 16.172 7.215 1 98.5 95 SER A N 1
ATOM 673 C CA . SER A 1 95 ? -17.062 14.852 7.812 1 98.5 95 SER A CA 1
ATOM 674 C C . SER A 1 95 ? -18.266 13.953 7.543 1 98.5 95 SER A C 1
ATOM 676 O O . SER A 1 95 ? -18.109 12.781 7.199 1 98.5 95 SER A O 1
ATOM 678 N N . ILE A 1 96 ? -19.422 14.492 7.672 1 98.5 96 ILE A N 1
ATOM 679 C CA . ILE A 1 96 ? -20.656 13.742 7.457 1 98.5 96 ILE A CA 1
ATOM 680 C C . ILE A 1 96 ? -20.734 13.305 5.996 1 98.5 96 ILE A C 1
ATOM 682 O O . ILE A 1 96 ? -21.125 12.172 5.703 1 98.5 96 ILE A O 1
ATOM 686 N N . ARG A 1 97 ? -20.375 14.133 5.035 1 98.62 97 ARG A N 1
ATOM 687 C CA . ARG A 1 97 ? -20.391 13.789 3.615 1 98.62 97 ARG A CA 1
ATOM 688 C C . ARG A 1 97 ? -19.406 12.664 3.314 1 98.62 97 ARG A C 1
ATOM 690 O O . ARG A 1 97 ? -19.734 11.734 2.57 1 98.62 97 ARG A O 1
ATOM 697 N N . VAL A 1 98 ? -18.25 12.75 3.9 1 98.69 98 VAL A N 1
ATOM 698 C CA . VAL A 1 98 ? -17.234 11.711 3.697 1 98.69 98 VAL A CA 1
ATOM 699 C C . VAL A 1 98 ? -17.75 10.383 4.254 1 98.69 98 VAL A C 1
ATOM 701 O O . VAL A 1 98 ? -17.703 9.359 3.568 1 98.69 98 VAL A O 1
ATOM 704 N N . VAL A 1 99 ? -18.281 10.398 5.477 1 98.81 99 VAL A N 1
ATOM 705 C CA . VAL A 1 99 ? -18.75 9.18 6.109 1 98.81 99 VAL A CA 1
ATOM 706 C C . VAL A 1 99 ? -19.922 8.602 5.309 1 98.81 99 VAL A C 1
ATOM 708 O O . VAL A 1 99 ? -19.984 7.391 5.082 1 98.81 99 VAL A O 1
ATOM 711 N N . ALA A 1 100 ? -20.828 9.422 4.871 1 98.81 100 ALA A N 1
ATOM 712 C CA . ALA A 1 100 ? -21.969 8.977 4.07 1 98.81 100 ALA A CA 1
ATOM 713 C C . ALA A 1 100 ? -21.5 8.297 2.787 1 98.81 100 ALA A C 1
ATOM 715 O O . ALA A 1 100 ? -22.078 7.301 2.354 1 98.81 100 ALA A O 1
ATOM 716 N N . THR A 1 101 ? -20.453 8.836 2.172 1 98.88 101 THR A N 1
ATOM 717 C CA . THR A 1 101 ? -19.891 8.234 0.968 1 98.88 101 THR A CA 1
ATOM 718 C C . THR A 1 101 ? -19.344 6.848 1.27 1 98.88 101 THR A C 1
ATOM 720 O O . THR A 1 101 ? -19.562 5.902 0.508 1 98.88 101 THR A O 1
ATOM 723 N N . ILE A 1 102 ? -18.625 6.754 2.391 1 98.94 102 ILE A N 1
ATOM 724 C CA . ILE A 1 102 ? -18.094 5.453 2.789 1 98.94 102 ILE A CA 1
ATOM 725 C C . ILE A 1 102 ? -19.25 4.469 2.984 1 98.94 102 ILE A C 1
ATOM 727 O O . ILE A 1 102 ? -19.188 3.332 2.514 1 98.94 102 ILE A O 1
ATOM 731 N N . GLU A 1 103 ? -20.266 4.855 3.604 1 98.88 103 GLU A N 1
ATOM 732 C CA . GLU A 1 103 ? -21.391 4.012 3.949 1 98.88 103 GLU A CA 1
ATOM 733 C C . GLU A 1 103 ? -22.094 3.488 2.697 1 98.88 103 GLU A C 1
ATOM 735 O O . GLU A 1 103 ? -22.625 2.371 2.693 1 98.88 103 GLU A O 1
ATOM 740 N N . THR A 1 104 ? -22.125 4.266 1.695 1 98.88 104 THR A N 1
ATOM 741 C CA . THR A 1 104 ? -22.906 3.904 0.516 1 98.88 104 THR A CA 1
ATOM 742 C C . THR A 1 104 ? -22 3.275 -0.549 1 98.88 104 THR A C 1
ATOM 744 O O . THR A 1 104 ? -22.469 2.959 -1.646 1 98.88 104 THR A O 1
ATOM 747 N N . THR A 1 105 ? -20.703 3.119 -0.287 1 98.88 105 THR A N 1
ATOM 748 C CA . THR A 1 105 ? -19.75 2.498 -1.202 1 98.88 105 THR A CA 1
ATOM 749 C C . THR A 1 105 ? -18.969 1.39 -0.502 1 98.88 105 THR A C 1
ATOM 751 O O . THR A 1 105 ? -19.5 0.288 -0.307 1 98.88 105 THR A O 1
ATOM 754 N N . LEU A 1 106 ? -17.875 1.749 0.12 1 98.94 106 LEU A N 1
ATOM 755 C CA . LEU A 1 106 ? -16.891 0.791 0.613 1 98.94 106 LEU A CA 1
ATOM 756 C C . LEU A 1 106 ? -17.5 -0.113 1.68 1 98.94 106 LEU A C 1
ATOM 758 O O . LEU A 1 106 ? -17.156 -1.295 1.767 1 98.94 106 LEU A O 1
ATOM 762 N N . SER A 1 107 ? -18.391 0.429 2.498 1 98.88 107 SER A N 1
ATOM 763 C CA . SER A 1 107 ? -19 -0.362 3.561 1 98.88 107 SER A CA 1
ATOM 764 C C . SER A 1 107 ? -19.906 -1.458 2.99 1 98.88 107 SER A C 1
ATOM 766 O O . SER A 1 107 ? -20.234 -2.416 3.688 1 98.88 107 SER A O 1
ATOM 768 N N . ILE A 1 108 ? -20.219 -1.354 1.75 1 98.94 108 ILE A N 1
ATOM 769 C CA . ILE A 1 108 ? -21.047 -2.352 1.082 1 98.94 108 ILE A CA 1
ATOM 770 C C . ILE A 1 108 ? -20.188 -3.219 0.174 1 98.94 108 ILE A C 1
ATOM 772 O O . ILE A 1 108 ? -20.203 -4.449 0.277 1 98.94 108 ILE A O 1
ATOM 776 N N . ASP A 1 109 ? -19.344 -2.598 -0.611 1 98.94 109 ASP A N 1
ATOM 777 C CA . ASP A 1 109 ? -18.734 -3.283 -1.743 1 98.94 109 ASP A CA 1
ATOM 778 C C . ASP A 1 109 ? -17.5 -4.078 -1.305 1 98.94 109 ASP A C 1
ATOM 780 O O . ASP A 1 109 ? -17.156 -5.086 -1.923 1 98.94 109 ASP A O 1
ATOM 784 N N . ILE A 1 110 ? -16.875 -3.688 -0.153 1 98.94 110 ILE A N 1
ATOM 785 C CA . ILE A 1 110 ? -15.742 -4.477 0.32 1 98.94 110 ILE A CA 1
ATOM 786 C C . ILE A 1 110 ? -16.234 -5.793 0.91 1 98.94 110 ILE A C 1
ATOM 788 O O . ILE A 1 110 ? -15.734 -6.863 0.563 1 98.94 110 ILE A O 1
ATOM 792 N N . PRO A 1 111 ? -17.25 -5.762 1.763 1 98.94 111 PRO A N 1
ATOM 793 C CA . PRO A 1 111 ? -17.781 -7.059 2.178 1 98.94 111 PRO A CA 1
ATOM 794 C C . PRO A 1 111 ? -18.219 -7.922 0.996 1 98.94 111 PRO A C 1
ATOM 796 O O . PRO A 1 111 ? -17.969 -9.133 0.986 1 98.94 111 PRO A O 1
ATOM 799 N N . ASP A 1 112 ? -18.781 -7.367 -0.041 1 98.81 112 ASP A N 1
ATOM 800 C CA . ASP A 1 112 ? -19.25 -8.125 -1.195 1 98.81 112 ASP A CA 1
ATOM 801 C C . ASP A 1 112 ? -18.094 -8.781 -1.938 1 98.81 112 ASP A C 1
ATOM 803 O O . ASP A 1 112 ? -18.188 -9.945 -2.342 1 98.81 112 ASP A O 1
ATOM 807 N N . VAL A 1 113 ? -17.047 -8.023 -2.109 1 98.88 113 VAL A N 1
ATOM 808 C CA . VAL A 1 113 ? -15.953 -8.594 -2.875 1 98.88 113 VAL A CA 1
ATOM 809 C C . VAL A 1 113 ? -15.258 -9.68 -2.051 1 98.88 113 VAL A C 1
ATOM 811 O O . VAL A 1 113 ? -14.789 -10.68 -2.596 1 98.88 113 VAL A O 1
ATOM 814 N N . ILE A 1 114 ? -15.211 -9.5 -0.696 1 98.94 114 ILE A N 1
ATOM 815 C CA . ILE A 1 114 ? -14.641 -10.531 0.16 1 98.94 114 ILE A CA 1
ATOM 816 C C . ILE A 1 114 ? -15.461 -11.812 0.05 1 98.94 114 ILE A C 1
ATOM 818 O O . ILE A 1 114 ? -14.914 -12.906 -0.06 1 98.94 114 ILE A O 1
ATOM 822 N N . ASP A 1 115 ? -16.734 -11.68 -0.009 1 98.62 115 ASP A N 1
ATOM 823 C CA . ASP A 1 115 ? -17.594 -12.844 -0.177 1 98.62 115 ASP A CA 1
ATOM 824 C C . ASP A 1 115 ? -17.391 -13.492 -1.544 1 98.62 115 ASP A C 1
ATOM 826 O O . ASP A 1 115 ? -17.391 -14.719 -1.664 1 98.62 115 ASP A O 1
ATOM 830 N N . ALA A 1 116 ? -17.219 -12.656 -2.553 1 97.62 116 ALA A N 1
ATOM 831 C CA . ALA A 1 116 ? -16.953 -13.188 -3.885 1 97.62 116 ALA A CA 1
ATOM 832 C C . ALA A 1 116 ? -15.641 -13.977 -3.902 1 97.62 116 ALA A C 1
ATOM 834 O O . ALA A 1 116 ? -15.562 -15.047 -4.516 1 97.62 116 ALA A O 1
ATOM 835 N N . LEU A 1 117 ? -14.609 -13.477 -3.225 1 98 117 LEU A N 1
ATOM 836 C CA . LEU A 1 117 ? -13.336 -14.18 -3.127 1 98 117 LEU A CA 1
ATOM 837 C C . LEU A 1 117 ? -13.508 -15.531 -2.43 1 98 117 LEU A C 1
ATOM 839 O O . LEU A 1 117 ? -12.992 -16.547 -2.896 1 98 117 LEU A O 1
ATOM 843 N N . LYS A 1 118 ? -14.227 -15.461 -1.325 1 97.88 118 LYS A N 1
ATOM 844 C CA . LYS A 1 118 ? -14.461 -16.703 -0.59 1 97.88 118 LYS A CA 1
ATOM 845 C C . LYS A 1 118 ? -15.18 -17.734 -1.46 1 97.88 118 LYS A C 1
ATOM 847 O O . LYS A 1 118 ? -14.789 -18.906 -1.497 1 97.88 118 LYS A O 1
ATOM 852 N N . ALA A 1 119 ? -16.109 -17.312 -2.213 1 95.94 119 ALA A N 1
ATOM 853 C CA . ALA A 1 119 ? -16.922 -18.203 -3.045 1 95.94 119 ALA A CA 1
ATOM 854 C C . ALA A 1 119 ? -16.078 -18.828 -4.156 1 95.94 119 ALA A C 1
ATOM 856 O O . ALA A 1 119 ? -16.438 -19.891 -4.684 1 95.94 119 ALA A O 1
ATOM 857 N N . LYS A 1 120 ? -15.008 -18.203 -4.492 1 95.38 120 LYS A N 1
ATOM 858 C CA . LYS A 1 120 ? -14.211 -18.672 -5.621 1 95.38 120 LYS A CA 1
ATOM 859 C C . LYS A 1 120 ? -12.953 -19.391 -5.145 1 95.38 120 LYS A C 1
ATOM 861 O O . LYS A 1 120 ? -12.109 -19.781 -5.957 1 95.38 120 LYS A O 1
ATOM 866 N N . LYS A 1 121 ? -12.766 -19.625 -3.889 1 95.12 121 LYS A N 1
ATOM 867 C CA . LYS A 1 121 ? -11.516 -20.156 -3.336 1 95.12 121 LYS A CA 1
ATOM 868 C C . LYS A 1 121 ? -11.133 -21.469 -3.996 1 95.12 121 LYS A C 1
ATOM 870 O O . LYS A 1 121 ? -9.961 -21.688 -4.316 1 95.12 121 LYS A O 1
ATOM 875 N N . GLU A 1 122 ? -12.086 -22.328 -4.273 1 93.56 122 GLU A N 1
ATOM 876 C CA . GLU A 1 122 ? -11.797 -23.656 -4.793 1 93.56 122 GLU A CA 1
ATOM 877 C C . GLU A 1 122 ? -11.312 -23.594 -6.238 1 93.56 122 GLU A C 1
ATOM 879 O O . GLU A 1 122 ? -10.734 -24.562 -6.746 1 93.56 122 GLU A O 1
ATOM 884 N N . PHE A 1 123 ? -11.523 -22.484 -6.887 1 93.12 123 PHE A N 1
ATOM 885 C CA . PHE A 1 123 ? -11.117 -22.344 -8.281 1 93.12 123 PHE A CA 1
ATOM 886 C C . PHE A 1 123 ? -9.664 -21.906 -8.375 1 93.12 123 PHE A C 1
ATOM 888 O O . PHE A 1 123 ? -9.055 -21.984 -9.445 1 93.12 123 PHE A O 1
ATOM 895 N N . PHE A 1 124 ? -9.133 -21.375 -7.301 1 92.56 124 PHE A N 1
ATOM 896 C CA . PHE A 1 124 ? -7.723 -21.016 -7.254 1 92.56 124 PHE A CA 1
ATOM 897 C C . PHE A 1 124 ? -6.859 -22.219 -6.934 1 92.56 124 PHE A C 1
ATOM 899 O O . PHE A 1 124 ? -7.242 -23.062 -6.121 1 92.56 124 PHE A O 1
ATOM 906 N N . THR A 1 125 ? -5.691 -22.344 -7.66 1 91.19 125 THR A N 1
ATOM 907 C CA . THR A 1 125 ? -4.695 -23.312 -7.223 1 91.19 125 THR A CA 1
ATOM 908 C C . THR A 1 125 ? -4.18 -22.969 -5.828 1 91.19 125 THR A C 1
ATOM 910 O O . THR A 1 125 ? -4.395 -21.859 -5.34 1 91.19 125 THR A O 1
ATOM 913 N N . SER A 1 126 ? -3.475 -23.891 -5.152 1 90.56 126 SER A N 1
ATOM 914 C CA . SER A 1 126 ? -2.918 -23.672 -3.822 1 90.56 126 SER A CA 1
ATOM 915 C C . SER A 1 126 ? -1.993 -22.453 -3.809 1 90.56 126 SER A C 1
ATOM 917 O O . SER A 1 126 ? -2.068 -21.625 -2.904 1 90.56 126 SER A O 1
ATOM 919 N N . ASP A 1 127 ? -1.167 -22.281 -4.816 1 89.81 127 ASP A N 1
ATOM 920 C CA . ASP A 1 127 ? -0.255 -21.141 -4.926 1 89.81 127 ASP A CA 1
ATOM 921 C C . ASP A 1 127 ? -1.023 -19.828 -5.09 1 89.81 127 ASP A C 1
ATOM 923 O O . ASP A 1 127 ? -0.678 -18.828 -4.469 1 89.81 127 ASP A O 1
ATOM 927 N N . GLN A 1 128 ? -2.08 -19.969 -5.887 1 93.12 128 GLN A N 1
ATOM 928 C CA . GLN A 1 128 ? -2.875 -18.781 -6.141 1 93.12 128 GLN A CA 1
ATOM 929 C C . GLN A 1 128 ? -3.627 -18.344 -4.887 1 93.12 128 GLN A C 1
ATOM 931 O O . GLN A 1 128 ? -3.811 -17.141 -4.648 1 93.12 128 GLN A O 1
ATOM 936 N N . ARG A 1 129 ? -4.012 -19.266 -4.066 1 95.5 129 ARG A N 1
ATOM 937 C CA . ARG A 1 129 ? -4.684 -18.938 -2.814 1 95.5 129 ARG A CA 1
ATOM 938 C C . ARG A 1 129 ? -3.75 -18.188 -1.864 1 95.5 129 ARG A C 1
ATOM 940 O O . ARG A 1 129 ? -4.176 -17.281 -1.149 1 95.5 129 ARG A O 1
ATOM 947 N N . THR A 1 130 ? -2.523 -18.531 -1.885 1 95.25 130 THR A N 1
ATOM 948 C CA . THR A 1 130 ? -1.547 -17.859 -1.044 1 95.25 130 THR A CA 1
ATOM 949 C C . THR A 1 130 ? -1.354 -16.406 -1.504 1 95.25 130 THR A C 1
ATOM 951 O O . THR A 1 130 ? -1.169 -15.508 -0.682 1 95.25 130 THR A O 1
ATOM 954 N N . VAL A 1 131 ? -1.411 -16.203 -2.809 1 97.19 131 VAL A N 1
ATOM 955 C CA . VAL A 1 131 ? -1.293 -14.852 -3.348 1 97.19 131 VAL A CA 1
ATOM 956 C C . VAL A 1 131 ? -2.527 -14.039 -2.973 1 97.19 131 VAL A C 1
ATOM 958 O O . VAL A 1 131 ? -2.414 -12.875 -2.586 1 97.19 131 VAL A O 1
ATOM 961 N N . VAL A 1 132 ? -3.691 -14.656 -3.062 1 97.88 132 VAL A N 1
ATOM 962 C CA . VAL A 1 132 ? -4.914 -13.969 -2.656 1 97.88 132 VAL A CA 1
ATOM 963 C C . VAL A 1 132 ? -4.812 -13.555 -1.188 1 97.88 132 VAL A C 1
ATOM 965 O O . VAL A 1 132 ? -5.176 -12.438 -0.823 1 97.88 132 VAL A O 1
ATOM 968 N N . LEU A 1 133 ? -4.324 -14.438 -0.353 1 98.38 133 LEU A N 1
ATOM 969 C CA . LEU A 1 133 ? -4.141 -14.102 1.055 1 98.38 133 LEU A CA 1
ATOM 970 C C . LEU A 1 133 ? -3.205 -12.906 1.211 1 98.38 133 LEU A C 1
ATOM 972 O O . LEU A 1 133 ? -3.477 -12 1.999 1 98.38 133 LEU A O 1
ATOM 976 N N . ALA A 1 134 ? -2.107 -12.867 0.512 1 98.25 134 ALA A N 1
ATOM 977 C CA . ALA A 1 134 ? -1.185 -11.734 0.544 1 98.25 134 ALA A CA 1
ATOM 978 C C . ALA A 1 134 ? -1.893 -10.438 0.164 1 98.25 134 ALA A C 1
ATOM 980 O O . ALA A 1 134 ? -1.701 -9.406 0.812 1 98.25 134 ALA A O 1
ATOM 981 N N . TRP A 1 135 ? -2.75 -10.508 -0.859 1 98.81 135 TRP A N 1
ATOM 982 C CA . TRP A 1 135 ? -3.498 -9.336 -1.298 1 98.81 135 TRP A CA 1
ATOM 983 C C . TRP A 1 135 ? -4.473 -8.875 -0.217 1 98.81 135 TRP A C 1
ATOM 985 O O . TRP A 1 135 ? -4.68 -7.676 -0.033 1 98.81 135 TRP A O 1
ATOM 995 N N . LEU A 1 136 ? -5.043 -9.812 0.479 1 98.88 136 LEU A N 1
ATOM 996 C CA . LEU A 1 136 ? -5.961 -9.461 1.558 1 98.88 136 LEU A CA 1
ATOM 997 C C . LEU A 1 136 ? -5.215 -8.773 2.699 1 98.88 136 LEU A C 1
ATOM 999 O O . LEU A 1 136 ? -5.742 -7.859 3.334 1 98.88 136 LEU A O 1
ATOM 1003 N N . VAL A 1 137 ? -4.023 -9.156 2.92 1 98.56 137 VAL A N 1
ATOM 1004 C CA . VAL A 1 137 ? -3.207 -8.492 3.93 1 98.56 137 VAL A CA 1
ATOM 1005 C C . VAL A 1 137 ? -2.852 -7.082 3.463 1 98.56 137 VAL A C 1
ATOM 1007 O O . VAL A 1 137 ? -2.889 -6.133 4.25 1 98.56 137 VAL A O 1
ATOM 1010 N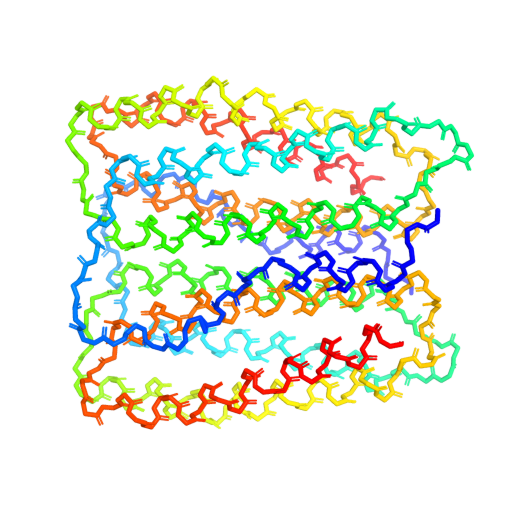 N . VAL A 1 138 ? -2.51 -6.965 2.193 1 98.69 138 VAL A N 1
ATOM 1011 C CA . VAL A 1 138 ? -2.277 -5.641 1.628 1 98.69 138 VAL A CA 1
ATOM 1012 C C . VAL A 1 138 ? -3.525 -4.777 1.795 1 98.69 138 VAL A C 1
ATOM 1014 O O . VAL A 1 138 ? -3.439 -3.625 2.223 1 98.69 138 VAL A O 1
ATOM 1017 N N . LEU A 1 139 ? -4.688 -5.355 1.513 1 98.81 139 LEU A N 1
ATOM 1018 C CA . LEU A 1 139 ? -5.953 -4.641 1.642 1 98.81 139 LEU A CA 1
ATOM 1019 C C . LEU A 1 139 ? -6.191 -4.215 3.086 1 98.81 139 LEU A C 1
ATOM 1021 O O . LEU A 1 139 ? -6.637 -3.09 3.34 1 98.81 139 LEU A O 1
ATOM 1025 N N . GLN A 1 140 ? -5.914 -5.07 4.008 1 98.56 140 GLN A N 1
ATOM 1026 C CA . GLN A 1 140 ? -6.059 -4.742 5.422 1 98.56 140 GLN A CA 1
ATOM 1027 C C . GLN A 1 140 ? -5.133 -3.592 5.816 1 98.56 140 GLN A C 1
ATOM 1029 O O . GLN A 1 140 ? -5.547 -2.67 6.523 1 98.56 140 GLN A O 1
ATOM 1034 N N . SER A 1 141 ? -3.93 -3.729 5.418 1 97.62 141 SER A N 1
ATOM 1035 C CA . SER A 1 141 ? -2.959 -2.682 5.715 1 97.62 141 SER A CA 1
ATOM 1036 C C . SER A 1 141 ? -3.389 -1.343 5.125 1 97.62 141 SER A C 1
ATOM 1038 O O . SER A 1 141 ? -3.32 -0.311 5.797 1 97.62 141 SER A O 1
ATOM 1040 N N . ASP A 1 142 ? -3.861 -1.355 3.83 1 97.75 142 ASP A N 1
ATOM 1041 C CA . ASP A 1 142 ? -4.375 -0.172 3.146 1 97.75 142 ASP A CA 1
ATOM 1042 C C . ASP A 1 142 ? -5.57 0.418 3.891 1 97.75 142 ASP A C 1
ATOM 1044 O O . ASP A 1 142 ? -5.66 1.635 4.062 1 97.75 142 ASP A O 1
ATOM 1048 N N . TYR A 1 143 ? -6.469 -0.459 4.281 1 98.44 143 TYR A N 1
ATOM 1049 C CA . TYR A 1 143 ? -7.633 -0.067 5.066 1 98.44 143 TYR A CA 1
ATOM 1050 C C . TYR A 1 143 ? -7.211 0.636 6.352 1 98.44 143 TYR A C 1
ATOM 1052 O O . TYR A 1 143 ? -7.742 1.697 6.688 1 98.44 143 TYR A O 1
ATOM 1060 N N . ASN A 1 144 ? -6.254 0.081 7.051 1 97.88 144 ASN A N 1
ATOM 1061 C CA . ASN A 1 144 ? -5.809 0.641 8.32 1 97.88 144 ASN A CA 1
ATOM 1062 C C . ASN A 1 144 ? -5.18 2.02 8.133 1 97.88 144 ASN A C 1
ATOM 1064 O O . ASN A 1 144 ? -5.461 2.943 8.906 1 97.88 144 ASN A O 1
ATOM 1068 N N . THR A 1 145 ? -4.344 2.139 7.133 1 97.38 145 THR A N 1
ATOM 1069 C CA . THR A 1 145 ? -3.635 3.395 6.914 1 97.38 145 THR A CA 1
ATOM 1070 C C . THR A 1 145 ? -4.602 4.488 6.469 1 97.38 145 THR A C 1
ATOM 1072 O O . THR A 1 145 ? -4.641 5.57 7.062 1 97.38 145 THR A O 1
ATOM 1075 N N . PHE A 1 146 ? -5.445 4.199 5.414 1 98.06 146 PHE A N 1
ATOM 1076 C CA . PHE A 1 146 ? -6.387 5.191 4.906 1 98.06 146 PHE A CA 1
ATOM 1077 C C . PHE A 1 146 ? -7.438 5.523 5.957 1 98.06 146 PHE A C 1
ATOM 1079 O O . PHE A 1 146 ? -7.695 6.699 6.234 1 98.06 146 PHE A O 1
ATOM 1086 N N . GLY A 1 147 ? -8.016 4.535 6.531 1 97.44 147 GLY A N 1
ATOM 1087 C CA . GLY A 1 147 ? -9.008 4.746 7.57 1 97.44 147 GLY A CA 1
ATOM 1088 C C . GLY A 1 147 ? -8.484 5.527 8.758 1 97.44 147 GLY A C 1
ATOM 1089 O O . GLY A 1 147 ? -9.164 6.41 9.281 1 97.44 147 GLY A O 1
ATOM 1090 N N . GLY A 1 148 ? -7.27 5.176 9.219 1 95.56 148 GLY A N 1
ATOM 1091 C CA . GLY A 1 148 ? -6.672 5.895 10.336 1 95.56 148 GLY A CA 1
ATOM 1092 C C . GLY A 1 148 ? -6.484 7.375 10.055 1 95.56 148 GLY A C 1
ATOM 1093 O O . GLY A 1 148 ? -6.75 8.211 10.922 1 95.56 148 GLY A O 1
ATOM 1094 N N . LEU A 1 149 ? -6.027 7.719 8.859 1 95.25 149 LEU A N 1
ATOM 1095 C CA . LEU A 1 149 ? -5.816 9.117 8.5 1 95.25 149 LEU A CA 1
ATOM 1096 C C . LEU A 1 149 ? -7.148 9.852 8.383 1 95.25 149 LEU A C 1
ATOM 1098 O O . LEU A 1 149 ? -7.258 11.016 8.773 1 95.25 149 LEU A O 1
ATOM 1102 N N . LEU A 1 150 ? -8.195 9.164 7.871 1 97.06 150 LEU A N 1
ATOM 1103 C CA . LEU A 1 150 ? -9.508 9.789 7.77 1 97.06 150 LEU A CA 1
ATOM 1104 C C . LEU A 1 150 ? -10.07 10.102 9.148 1 97.06 150 LEU A C 1
ATOM 1106 O O . LEU A 1 150 ? -10.648 11.172 9.359 1 97.06 150 LEU A O 1
ATOM 1110 N N . ILE A 1 151 ? -9.898 9.125 10.047 1 96.38 151 ILE A N 1
ATOM 1111 C CA . ILE A 1 151 ? -10.445 9.328 11.383 1 96.38 151 ILE A CA 1
ATOM 1112 C C . ILE A 1 151 ? -9.797 10.547 12.031 1 96.38 151 ILE A C 1
ATOM 1114 O O . ILE A 1 151 ? -10.469 11.344 12.688 1 96.38 151 ILE A O 1
ATOM 1118 N N . LYS A 1 152 ? -8.508 10.75 11.789 1 91.88 152 LYS A N 1
ATOM 1119 C CA . LYS A 1 152 ? -7.773 11.875 12.367 1 91.88 152 LYS A CA 1
ATOM 1120 C C . LYS A 1 152 ? -8.281 13.203 11.82 1 91.88 152 LYS A C 1
ATOM 1122 O O . LYS A 1 152 ? -8.086 14.25 12.43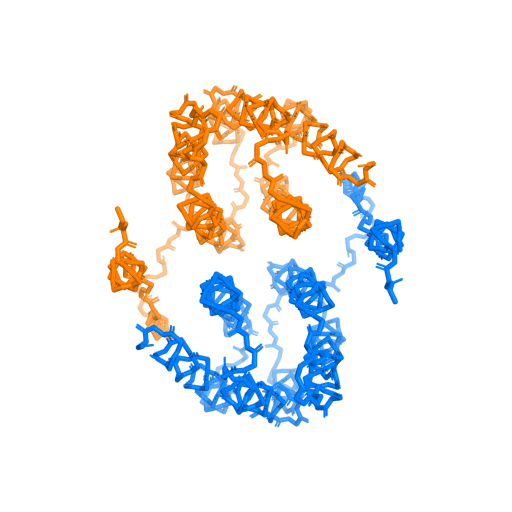8 1 91.88 152 LYS A O 1
ATOM 1127 N N . ARG A 1 153 ? -8.977 13.188 10.719 1 94 153 ARG A N 1
ATOM 1128 C CA . ARG A 1 153 ? -9.422 14.406 10.055 1 94 153 ARG A CA 1
ATOM 1129 C C . ARG A 1 153 ? -10.93 14.594 10.219 1 94 153 ARG A C 1
ATOM 1131 O O . ARG A 1 153 ? -11.492 15.594 9.758 1 94 153 ARG A O 1
ATOM 1138 N N . THR A 1 154 ? -11.594 13.656 10.75 1 97.5 154 THR A N 1
ATOM 1139 C CA . THR A 1 154 ? -13.039 13.641 10.938 1 97.5 154 THR A CA 1
ATOM 1140 C C . THR A 1 154 ? -13.438 14.445 12.172 1 97.5 154 THR A C 1
ATOM 1142 O O . THR A 1 154 ? -12.797 14.344 13.219 1 97.5 154 THR A O 1
ATOM 1145 N N . SER A 1 155 ? -14.508 15.305 11.961 1 97.62 155 SER A N 1
ATOM 1146 C CA . SER A 1 155 ? -15.016 16.062 13.102 1 97.62 155 SER A CA 1
ATOM 1147 C C . SER A 1 155 ? -15.5 15.117 14.203 1 97.62 155 SER A C 1
ATOM 1149 O O . SER A 1 155 ? -16.031 14.039 13.922 1 97.62 155 SER A O 1
ATOM 1151 N N . GLU A 1 156 ? -15.375 15.547 15.438 1 97.06 156 GLU A N 1
ATOM 1152 C CA . GLU A 1 156 ? -15.625 14.719 16.609 1 97.06 156 GLU A CA 1
ATOM 1153 C C . GLU A 1 156 ? -17.031 14.148 16.594 1 97.06 156 GLU A C 1
ATOM 1155 O O . GLU A 1 156 ? -17.25 12.984 16.938 1 97.06 156 GLU A O 1
ATOM 1160 N N . ASP A 1 157 ? -17.938 14.906 16.156 1 97.44 157 ASP A N 1
ATOM 1161 C CA . ASP A 1 157 ? -19.344 14.508 16.203 1 97.44 157 ASP A CA 1
ATOM 1162 C C . ASP A 1 157 ? -19.625 13.406 15.18 1 97.44 157 ASP A C 1
ATOM 1164 O O . ASP A 1 157 ? -20.641 12.703 15.289 1 97.44 157 ASP A O 1
ATOM 1168 N N . ALA A 1 158 ? -18.75 13.234 14.164 1 98 158 ALA A N 1
ATOM 1169 C CA . ALA A 1 158 ? -18.969 12.258 13.102 1 98 158 ALA A CA 1
ATOM 1170 C C . ALA A 1 158 ? -18.219 10.961 13.375 1 98 158 ALA A C 1
ATOM 1172 O O . ALA A 1 158 ? -18.406 9.961 12.68 1 98 158 ALA A O 1
ATOM 1173 N N . ILE A 1 159 ? -17.422 10.883 14.398 1 97.69 159 ILE A N 1
ATOM 1174 C CA . ILE A 1 159 ? -16.5 9.781 14.625 1 97.69 159 ILE A CA 1
ATOM 1175 C C . ILE A 1 159 ? -17.281 8.5 14.922 1 97.69 159 ILE A C 1
ATOM 1177 O O . ILE A 1 159 ? -16.984 7.441 14.359 1 97.69 159 ILE A O 1
ATOM 1181 N N . PRO A 1 160 ? -18.328 8.516 15.719 1 97.12 160 PRO A N 1
ATOM 1182 C CA . PRO A 1 160 ? -19.031 7.254 15.961 1 97.12 160 PRO A CA 1
ATOM 1183 C C . PRO A 1 160 ? -19.625 6.652 14.688 1 97.12 160 PRO A C 1
ATOM 1185 O O . PRO A 1 160 ? -19.562 5.438 14.492 1 97.12 160 PRO A O 1
ATOM 1188 N N . ARG A 1 161 ? -20.188 7.445 13.883 1 98.31 161 ARG A N 1
ATOM 1189 C CA . ARG A 1 161 ? -20.734 6.977 12.609 1 98.31 161 ARG A CA 1
ATOM 1190 C C . ARG A 1 161 ? -19.609 6.469 11.703 1 98.31 161 ARG A C 1
ATOM 1192 O O . ARG A 1 161 ? -19.766 5.441 11.039 1 98.31 161 ARG A O 1
ATOM 1199 N N . ALA A 1 162 ? -18.516 7.18 11.703 1 98.19 162 ALA A N 1
ATOM 1200 C CA . ALA A 1 162 ? -17.359 6.762 10.914 1 98.19 162 ALA A CA 1
ATOM 1201 C C . ALA A 1 162 ? -16.844 5.41 11.383 1 98.19 162 ALA A C 1
ATOM 1203 O O . ALA A 1 162 ? -16.516 4.547 10.57 1 98.19 162 ALA A O 1
ATOM 1204 N N . GLU A 1 163 ? -16.781 5.234 12.648 1 97.44 163 GLU A N 1
ATOM 1205 C CA . GLU A 1 163 ? -16.281 3.986 13.219 1 97.44 163 GLU A CA 1
ATOM 1206 C C . GLU A 1 163 ? -17.203 2.82 12.891 1 97.44 163 GLU A C 1
ATOM 1208 O O . GLU A 1 163 ? -16.75 1.711 12.617 1 97.44 163 GLU A O 1
ATOM 1213 N N . ALA A 1 164 ? -18.453 3.021 12.898 1 97.25 164 ALA A N 1
ATOM 1214 C CA . ALA A 1 164 ? -19.406 1.977 12.547 1 97.25 164 ALA A CA 1
ATOM 1215 C C . ALA A 1 164 ? -19.234 1.56 11.086 1 97.25 164 ALA A C 1
ATOM 1217 O O . ALA A 1 164 ? -19.25 0.368 10.766 1 97.25 164 ALA A O 1
ATOM 1218 N N . ALA A 1 165 ? -19.094 2.527 10.203 1 97.88 165 ALA A N 1
ATOM 1219 C CA . ALA A 1 165 ? -18.875 2.24 8.789 1 97.88 165 ALA A CA 1
ATOM 1220 C C . ALA A 1 165 ? -17.562 1.484 8.586 1 97.88 165 ALA A C 1
ATOM 1222 O O . ALA A 1 165 ? -17.516 0.519 7.816 1 97.88 165 ALA A O 1
ATOM 1223 N N . ALA A 1 166 ? -16.547 1.931 9.289 1 98 166 ALA A N 1
ATOM 1224 C CA . ALA A 1 166 ? -15.234 1.305 9.195 1 98 166 ALA A CA 1
ATOM 1225 C C . ALA A 1 166 ? -15.273 -0.132 9.703 1 98 166 ALA A C 1
ATOM 1227 O O . ALA A 1 166 ? -14.586 -1.008 9.172 1 98 166 ALA A O 1
ATOM 1228 N N . LYS A 1 167 ? -16.016 -0.372 10.719 1 97.25 167 LYS A N 1
ATOM 1229 C CA . LYS A 1 167 ? -16.094 -1.699 11.32 1 97.25 167 LYS A CA 1
ATOM 1230 C C . LYS A 1 167 ? -16.609 -2.727 10.32 1 97.25 167 LYS A C 1
ATOM 1232 O O . LYS A 1 167 ? -16.125 -3.855 10.266 1 97.25 167 LYS A O 1
ATOM 1237 N N . LEU A 1 168 ? -17.547 -2.422 9.492 1 98.38 168 LEU A N 1
ATOM 1238 C CA . LEU A 1 168 ? -18.062 -3.326 8.477 1 98.38 168 LEU A CA 1
ATOM 1239 C C . LEU A 1 168 ? -16.969 -3.717 7.488 1 98.38 168 LEU A C 1
ATOM 1241 O O . LEU A 1 168 ? -16.859 -4.883 7.105 1 98.38 168 LEU A O 1
ATOM 1245 N N . ILE A 1 169 ? -16.203 -2.744 7.164 1 98.69 169 ILE A N 1
ATOM 1246 C CA . ILE A 1 169 ? -15.117 -2.957 6.211 1 98.69 169 ILE A CA 1
ATOM 1247 C C . ILE A 1 169 ? -14.039 -3.826 6.844 1 98.69 169 ILE A C 1
ATOM 1249 O O . ILE A 1 169 ? -13.641 -4.848 6.277 1 98.69 169 ILE A O 1
ATOM 1253 N N . GLY A 1 170 ? -13.609 -3.416 8.031 1 98.62 170 GLY A N 1
ATOM 1254 C CA . GLY A 1 170 ? -12.555 -4.137 8.727 1 98.62 170 GLY A CA 1
ATOM 1255 C C . GLY A 1 170 ? -12.93 -5.57 9.055 1 98.62 170 GLY A C 1
ATOM 1256 O O . GLY A 1 170 ? -12.109 -6.48 8.891 1 98.62 170 GLY A O 1
ATOM 1257 N N . ASP A 1 171 ? -14.148 -5.789 9.461 1 98.5 171 ASP A N 1
ATOM 1258 C CA . ASP A 1 171 ? -14.625 -7.129 9.781 1 98.5 171 ASP A CA 1
ATOM 1259 C C . ASP A 1 171 ? -14.625 -8.023 8.547 1 98.5 171 ASP A C 1
ATOM 1261 O O . ASP A 1 171 ? -14.242 -9.195 8.617 1 98.5 171 ASP A O 1
ATOM 1265 N N . ALA A 1 172 ? -15.039 -7.508 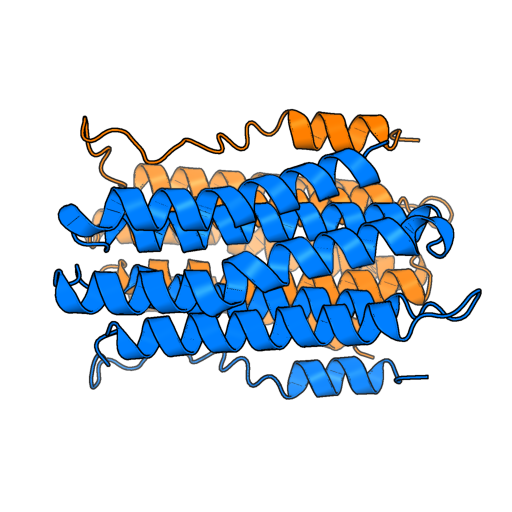7.418 1 98.81 172 ALA A N 1
ATOM 1266 C CA . ALA A 1 172 ? -15.086 -8.289 6.188 1 98.81 172 ALA A CA 1
ATOM 1267 C C . ALA A 1 172 ? -13.68 -8.703 5.746 1 98.81 172 ALA A C 1
ATOM 1269 O O . ALA A 1 172 ? -13.461 -9.859 5.371 1 98.81 172 ALA A O 1
ATOM 1270 N N . ILE A 1 173 ? -12.781 -7.77 5.812 1 98.81 173 ILE A N 1
ATOM 1271 C CA . ILE A 1 173 ? -11.414 -8.062 5.391 1 98.81 173 ILE A CA 1
ATOM 1272 C C . ILE A 1 173 ? -10.812 -9.117 6.316 1 98.81 173 ILE A C 1
ATOM 1274 O O . ILE A 1 173 ? -10.195 -10.078 5.848 1 98.81 173 ILE A O 1
ATOM 1278 N N . SER A 1 174 ? -11.039 -8.93 7.602 1 98.5 174 SER A N 1
ATOM 1279 C CA . SER A 1 174 ? -10.539 -9.898 8.57 1 98.5 174 SER A CA 1
ATOM 1280 C C . SER A 1 174 ? -11.125 -11.281 8.32 1 98.5 174 SER A C 1
ATOM 1282 O O . SER A 1 174 ? -10.43 -12.289 8.445 1 98.5 174 SER A O 1
ATOM 1284 N N . ALA A 1 175 ? -12.344 -11.328 7.984 1 98.56 175 ALA A N 1
ATOM 1285 C CA . ALA A 1 175 ? -12.984 -12.609 7.68 1 98.56 175 ALA A CA 1
ATOM 1286 C C . ALA A 1 175 ? -12.375 -13.242 6.434 1 98.56 175 ALA A C 1
ATOM 1288 O O . ALA A 1 175 ? -12.203 -14.461 6.375 1 98.56 175 ALA A O 1
ATOM 1289 N N . GLY A 1 176 ? -12.125 -12.422 5.438 1 98.81 176 GLY A N 1
ATOM 1290 C CA . GLY A 1 176 ? -11.453 -12.93 4.25 1 98.81 176 GLY A CA 1
ATOM 1291 C C . GLY A 1 176 ? -10.078 -13.5 4.531 1 98.81 176 GLY A C 1
ATOM 1292 O O . GLY A 1 176 ? -9.734 -14.57 4.039 1 98.81 176 GLY A O 1
ATOM 1293 N N . ILE A 1 177 ? -9.32 -12.781 5.344 1 98.56 177 ILE A N 1
ATOM 1294 C CA . ILE A 1 177 ? -7.988 -13.234 5.719 1 98.56 177 ILE A CA 1
ATOM 1295 C C . ILE A 1 177 ? -8.094 -14.562 6.469 1 98.56 177 ILE A C 1
ATOM 1297 O O . ILE A 1 177 ? -7.355 -15.508 6.168 1 98.56 177 ILE A O 1
ATOM 1301 N N . ALA A 1 178 ? -8.977 -14.633 7.438 1 98.06 178 ALA A N 1
ATOM 1302 C CA . ALA A 1 178 ? -9.164 -15.875 8.188 1 98.06 178 ALA A CA 1
ATOM 1303 C C . ALA A 1 178 ? -9.531 -17.031 7.262 1 98.06 178 ALA A C 1
ATOM 1305 O O . ALA A 1 178 ? -9 -18.141 7.402 1 98.06 178 ALA A O 1
ATOM 1306 N N . TYR A 1 179 ? -10.367 -16.797 6.301 1 98.44 179 TYR A N 1
ATOM 1307 C CA . TYR A 1 179 ? -10.852 -17.844 5.402 1 98.44 179 TYR A CA 1
ATOM 1308 C C . TYR A 1 179 ? -9.727 -18.375 4.523 1 98.44 179 TYR A C 1
ATOM 1310 O O . TYR A 1 179 ? -9.602 -19.578 4.328 1 98.44 179 TYR A O 1
ATOM 1318 N N . TYR A 1 180 ? -8.898 -17.547 4.023 1 97.5 180 TYR A N 1
ATOM 1319 C CA . TYR A 1 180 ? -7.84 -17.938 3.104 1 97.5 180 TYR A CA 1
ATOM 1320 C C . TYR A 1 180 ? -6.625 -18.469 3.861 1 97.5 180 TYR A C 1
ATOM 1322 O O . TYR A 1 180 ? -5.715 -19.047 3.266 1 97.5 180 TYR A O 1
ATOM 1330 N N . SER A 1 181 ? -6.609 -18.219 5.172 1 95.5 181 SER A N 1
ATOM 1331 C CA . SER A 1 181 ? -5.527 -18.734 6 1 95.5 181 SER A CA 1
ATOM 1332 C C . SER A 1 181 ? -5.777 -20.188 6.398 1 95.5 181 SER A C 1
ATOM 1334 O O . SER A 1 181 ? -4.906 -20.844 6.984 1 95.5 181 SER A O 1
ATOM 1336 N N . SER A 1 182 ? -6.965 -20.734 6.203 1 85.88 182 SER A N 1
ATOM 1337 C CA . SER A 1 182 ? -7.355 -22.094 6.578 1 85.88 182 SER A CA 1
ATOM 1338 C C . SER A 1 182 ? -7.188 -23.062 5.414 1 85.88 182 SER A C 1
ATOM 1340 O O . SER A 1 182 ? -7.227 -22.656 4.25 1 85.88 182 SER A O 1
ATOM 1342 N N . MET B 1 1 ? 9.109 -26 3.559 1 24.38 1 MET B N 1
ATOM 1343 C CA . MET B 1 1 ? 7.691 -25.922 3.23 1 24.38 1 MET B CA 1
ATOM 1344 C C . MET B 1 1 ? 6.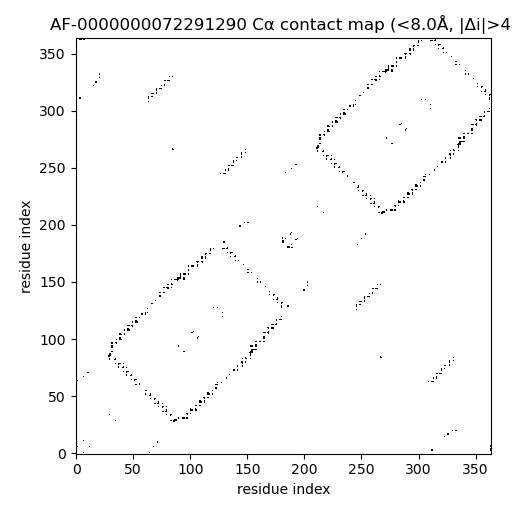953 -25.016 4.219 1 24.38 1 MET B C 1
ATOM 1346 O O . MET B 1 1 ? 6.699 -25.422 5.355 1 24.38 1 MET B O 1
ATOM 1350 N N . VAL B 1 2 ? 7.27 -23.781 4.215 1 40.19 2 VAL B N 1
ATOM 1351 C CA . VAL B 1 2 ? 6.648 -22.906 5.203 1 40.19 2 VAL B CA 1
ATOM 1352 C C . VAL B 1 2 ? 5.129 -23 5.094 1 40.19 2 VAL B C 1
ATOM 1354 O O . VAL B 1 2 ? 4.562 -22.812 4.016 1 40.19 2 VAL B O 1
ATOM 1357 N N . SER B 1 3 ? 4.574 -23.781 5.844 1 38 3 SER B N 1
ATOM 1358 C CA . SER B 1 3 ? 3.146 -24.078 5.922 1 38 3 SER B CA 1
ATOM 1359 C C . SER B 1 3 ? 2.311 -22.812 5.848 1 38 3 SER B C 1
ATOM 1361 O O . SER B 1 3 ? 2.76 -21.75 6.273 1 38 3 SER B O 1
ATOM 1363 N N . ILE B 1 4 ? 1.304 -22.859 4.934 1 45.31 4 ILE B N 1
ATOM 1364 C CA . ILE B 1 4 ? 0.288 -21.812 4.895 1 45.31 4 ILE B CA 1
ATOM 1365 C C . ILE B 1 4 ? 0.005 -21.328 6.312 1 45.31 4 ILE B C 1
ATOM 1367 O O . ILE B 1 4 ? -0.214 -20.125 6.523 1 45.31 4 ILE B O 1
ATOM 1371 N N . LYS B 1 5 ? 0 -22.188 7.16 1 47.12 5 LYS B N 1
ATOM 1372 C CA . LYS B 1 5 ? -0.208 -21.875 8.57 1 47.12 5 LYS B CA 1
ATOM 1373 C C . LYS B 1 5 ? 0.884 -20.938 9.094 1 47.12 5 LYS B C 1
ATOM 1375 O O . LYS B 1 5 ? 0.615 -20.047 9.906 1 47.12 5 LYS B O 1
ATOM 1380 N N . ALA B 1 6 ? 1.994 -21.141 8.602 1 46.22 6 ALA B N 1
ATOM 1381 C CA . ALA B 1 6 ? 3.123 -20.328 9.023 1 46.22 6 ALA B CA 1
ATOM 1382 C C . ALA B 1 6 ? 3.008 -18.906 8.469 1 46.22 6 ALA B C 1
ATOM 1384 O O . ALA B 1 6 ? 3.375 -17.938 9.141 1 46.22 6 ALA B O 1
ATOM 1385 N N . LEU B 1 7 ? 2.531 -18.75 7.309 1 45.25 7 LEU B N 1
ATOM 1386 C CA . LEU B 1 7 ? 2.271 -17.438 6.734 1 45.25 7 LEU B CA 1
ATOM 1387 C C . LEU B 1 7 ? 1.259 -16.672 7.578 1 45.25 7 LEU B C 1
ATOM 1389 O O . LEU B 1 7 ? 1.447 -15.477 7.852 1 45.25 7 LEU B O 1
ATOM 1393 N N . ALA B 1 8 ? 0.182 -17.422 7.906 1 46.53 8 ALA B N 1
ATOM 1394 C CA . ALA B 1 8 ? -0.841 -16.828 8.758 1 46.53 8 ALA B CA 1
ATOM 1395 C C . ALA B 1 8 ? -0.263 -16.422 10.117 1 46.53 8 ALA B C 1
ATOM 1397 O O . ALA B 1 8 ? -0.611 -15.375 10.664 1 46.53 8 ALA B O 1
ATOM 1398 N N . PHE B 1 9 ? 0.504 -17.297 10.562 1 44.75 9 PHE B N 1
ATOM 1399 C CA . PHE B 1 9 ? 1.139 -17.047 11.852 1 44.75 9 PHE B CA 1
ATOM 1400 C C . PHE B 1 9 ? 2.109 -15.883 11.758 1 44.75 9 PHE B C 1
ATOM 1402 O O . PHE B 1 9 ? 2.174 -15.047 12.664 1 44.75 9 PHE B O 1
ATOM 1409 N N . TYR B 1 10 ? 2.869 -15.969 10.797 1 40.69 10 TYR B N 1
ATOM 1410 C CA . TYR B 1 10 ? 3.803 -14.859 10.633 1 40.69 10 TYR B CA 1
ATOM 1411 C C . TYR B 1 10 ? 3.057 -13.555 10.398 1 40.69 10 TYR B C 1
ATOM 1413 O O . TYR B 1 10 ? 3.443 -12.508 10.93 1 40.69 10 TYR B O 1
ATOM 1421 N N . LEU B 1 11 ? 2.219 -13.727 9.609 1 41.88 11 LEU B N 1
ATOM 1422 C CA . LEU B 1 11 ? 1.436 -12.516 9.375 1 41.88 11 LEU B CA 1
ATOM 1423 C C . LEU B 1 11 ? 0.582 -12.18 10.594 1 41.88 11 LEU B C 1
ATOM 1425 O O . LEU B 1 11 ? 0.188 -11.023 10.781 1 41.88 11 LEU B O 1
ATOM 1429 N N . ALA B 1 12 ? 0.173 -13.242 11.281 1 39.75 12 ALA B N 1
ATOM 1430 C CA . ALA B 1 12 ? -0.594 -13.016 12.508 1 39.75 12 ALA B CA 1
ATOM 1431 C C . ALA B 1 12 ? 0.263 -12.336 13.57 1 39.75 12 ALA B C 1
ATOM 1433 O O . ALA B 1 12 ? -0.257 -11.648 14.453 1 39.75 12 ALA B O 1
ATOM 1434 N N . THR B 1 13 ? 1.477 -12.773 13.562 1 34.22 13 THR B N 1
ATOM 1435 C CA . THR B 1 13 ? 2.303 -12.156 14.594 1 34.22 13 THR B CA 1
ATOM 1436 C C . THR B 1 13 ? 2.609 -10.703 14.25 1 34.22 13 THR B C 1
ATOM 1438 O O . THR B 1 13 ? 3.258 -10 15.023 1 34.22 13 THR B O 1
ATOM 1441 N N . MET B 1 14 ? 2.639 -10.484 13.062 1 34.25 14 MET B N 1
ATOM 1442 C CA . MET B 1 14 ? 2.711 -9.039 12.883 1 34.25 14 MET B CA 1
ATOM 1443 C C . MET B 1 14 ? 1.522 -8.344 13.547 1 34.25 14 MET B C 1
ATOM 1445 O O . MET B 1 14 ? 0.374 -8.578 13.172 1 34.25 14 MET B O 1
ATOM 1449 N N . ALA B 1 15 ? 1.608 -8.234 14.805 1 30.91 15 ALA B N 1
ATOM 1450 C CA . ALA B 1 15 ? 0.654 -7.402 15.531 1 30.91 15 ALA B CA 1
ATOM 1451 C C . ALA B 1 15 ? 0.123 -6.273 14.648 1 30.91 15 ALA B C 1
ATOM 1453 O O . ALA B 1 15 ? 0.811 -5.277 14.422 1 30.91 15 ALA B O 1
ATOM 1454 N N . VAL B 1 16 ? -0.349 -6.543 13.523 1 34.97 16 VAL B N 1
ATOM 1455 C CA . VAL B 1 16 ? -1.142 -5.41 13.047 1 34.97 16 VAL B CA 1
ATOM 1456 C C . VAL B 1 16 ? -2.039 -4.902 14.172 1 34.97 16 VAL B C 1
ATOM 1458 O O . VAL B 1 16 ? -3.031 -5.543 14.523 1 34.97 16 VAL B O 1
ATOM 1461 N N . ALA B 1 17 ? -1.555 -4.422 15.148 1 29.97 17 ALA B N 1
ATOM 1462 C CA . ALA B 1 17 ? -2.453 -3.666 16.016 1 29.97 17 ALA B CA 1
ATOM 1463 C C . ALA B 1 17 ? -3.547 -2.975 15.211 1 29.97 17 ALA B C 1
ATOM 1465 O O . ALA B 1 17 ? -3.271 -2.049 14.445 1 29.97 17 ALA B O 1
ATOM 1466 N N . VAL B 1 18 ? -4.352 -3.66 14.547 1 34.81 18 VAL B N 1
ATOM 1467 C CA . VAL B 1 18 ? -5.594 -2.926 14.328 1 34.81 18 VAL B CA 1
ATOM 1468 C C . VAL B 1 18 ? -5.828 -1.954 15.484 1 34.81 18 VAL B C 1
ATOM 1470 O O . VAL B 1 18 ? -6.309 -2.352 16.547 1 34.81 18 VAL B O 1
ATOM 1473 N N . SER B 1 19 ? -4.871 -1.314 16 1 29.91 19 SER B N 1
ATOM 1474 C CA . SER B 1 19 ? -5.242 -0.363 17.047 1 29.91 19 SER B CA 1
ATOM 1475 C C . SER B 1 19 ? -6.543 0.358 16.703 1 29.91 19 SER B C 1
ATOM 1477 O O . SER B 1 19 ? -6.691 0.886 15.594 1 29.91 19 SER B O 1
ATOM 1479 N N . ALA B 1 20 ? -7.66 -0.119 17.266 1 32.28 20 ALA B N 1
ATOM 1480 C CA . ALA B 1 20 ? -8.781 0.803 17.422 1 32.28 20 ALA B CA 1
ATOM 1481 C C . ALA B 1 20 ? -8.32 2.254 17.312 1 32.28 20 ALA B C 1
ATOM 1483 O O . ALA B 1 20 ? -7.145 2.555 17.531 1 32.28 20 ALA B O 1
ATOM 1484 N N . ALA B 1 21 ? -9.219 3.146 16.844 1 33.19 21 ALA B N 1
ATOM 1485 C CA . ALA B 1 21 ? -9.0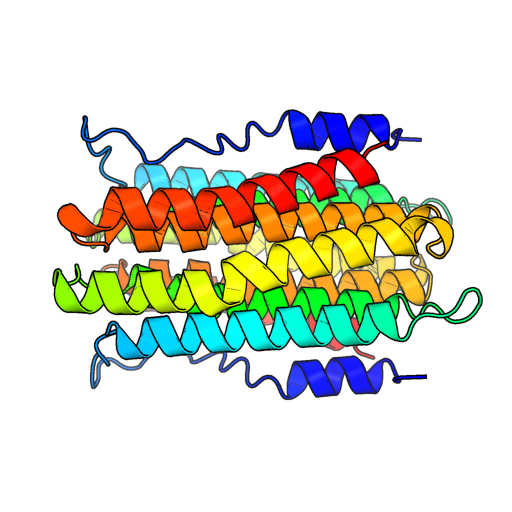23 4.59 16.938 1 33.19 21 ALA B CA 1
ATOM 1486 C C . ALA B 1 21 ? -8.133 4.953 18.125 1 33.19 21 ALA B C 1
ATOM 1488 O O . ALA B 1 21 ? -8.344 4.461 19.234 1 33.19 21 ALA B O 1
ATOM 1489 N N . PRO B 1 22 ? -6.828 5.188 18.016 1 32.47 22 PRO B N 1
ATOM 1490 C CA . PRO B 1 22 ? -6.176 5.668 19.234 1 32.47 22 PRO B CA 1
ATOM 1491 C C . PRO B 1 22 ? -7.125 6.438 20.156 1 32.47 22 PRO B C 1
ATOM 1493 O O . PRO B 1 22 ? -7.977 7.191 19.672 1 32.47 22 PRO B O 1
ATOM 1496 N N . ALA B 1 23 ? -7.445 5.961 21.328 1 32.16 23 ALA B N 1
ATOM 1497 C CA . ALA B 1 23 ? -8.023 6.82 22.359 1 32.16 23 ALA B CA 1
ATOM 1498 C C . ALA B 1 23 ? -7.422 8.227 22.297 1 32.16 23 ALA B C 1
ATOM 1500 O O . ALA B 1 23 ? -6.301 8.406 21.812 1 32.16 23 ALA B O 1
ATOM 1501 N N . ALA B 1 24 ? -8.148 9.281 22.672 1 33.19 24 ALA B N 1
ATOM 1502 C CA . ALA B 1 24 ? -7.891 10.711 22.828 1 33.19 24 ALA B CA 1
ATOM 1503 C C . ALA B 1 24 ? -6.504 10.969 23.406 1 33.19 24 ALA B C 1
ATOM 1505 O O . ALA B 1 24 ? -6.141 12.109 23.672 1 33.19 24 ALA B O 1
ATOM 1506 N N . GLY B 1 25 ? -5.973 9.898 24.156 1 36.69 25 GLY B N 1
ATOM 1507 C CA . GLY B 1 25 ? -4.984 10.44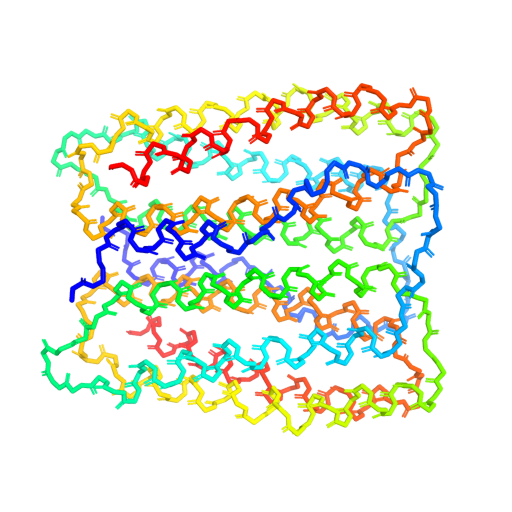5 25.062 1 36.69 25 GLY B CA 1
ATOM 1508 C C . GLY B 1 25 ? -3.758 10.992 24.375 1 36.69 25 GLY B C 1
ATOM 1509 O O . GLY B 1 25 ? -3.709 11.047 23.141 1 36.69 25 GLY B O 1
ATOM 1510 N N . VAL B 1 26 ? -2.344 10.391 24.812 1 40.97 26 VAL B N 1
ATOM 1511 C CA . VAL B 1 26 ? -1.1 11.125 24.625 1 40.97 26 VAL B CA 1
ATOM 1512 C C . VAL B 1 26 ? -0.7 11.086 23.156 1 40.97 26 VAL B C 1
ATOM 1514 O O . VAL B 1 26 ? -0.498 10.016 22.578 1 40.97 26 VAL B O 1
ATOM 1517 N N . LYS B 1 27 ? -1.076 11.898 22.266 1 49.31 27 LYS B N 1
ATOM 1518 C CA . LYS B 1 27 ? -0.706 12.258 20.891 1 49.31 27 LYS B CA 1
ATOM 1519 C C . LYS B 1 27 ? 0.764 11.953 20.625 1 49.31 27 LYS B C 1
ATOM 1521 O O . LYS B 1 27 ? 1.643 12.75 20.953 1 49.31 27 LYS B O 1
ATOM 1526 N N . ALA B 1 28 ? 1.291 10.734 20.656 1 53 28 ALA B N 1
ATOM 1527 C CA . ALA B 1 28 ? 2.719 10.562 20.406 1 53 28 ALA B CA 1
ATOM 1528 C C . ALA B 1 28 ? 3.133 11.266 19.109 1 53 28 ALA B C 1
ATOM 1530 O O . ALA B 1 28 ? 2.527 11.055 18.062 1 53 28 ALA B O 1
ATOM 1531 N N . VAL B 1 29 ? 3.857 12.312 19.25 1 67.62 29 VAL B N 1
ATOM 1532 C CA . VAL B 1 29 ? 4.391 13.172 18.203 1 67.62 29 VAL B CA 1
ATOM 1533 C C . VAL B 1 29 ? 5.395 12.391 17.344 1 67.62 29 VAL B C 1
ATOM 1535 O O . VAL B 1 29 ? 6.336 11.797 17.875 1 67.62 29 VAL B O 1
ATOM 1538 N N . THR B 1 30 ? 4.953 12.086 16.141 1 86.75 30 THR B N 1
ATOM 1539 C CA . THR B 1 30 ? 5.906 11.523 15.188 1 86.75 30 THR B CA 1
ATOM 1540 C C . THR B 1 30 ? 7.09 12.469 14.992 1 86.75 30 THR B C 1
ATOM 1542 O O . THR B 1 30 ? 6.906 13.656 14.727 1 86.75 30 THR B O 1
ATOM 1545 N N . THR B 1 31 ? 8.32 11.977 15.336 1 92.94 31 THR B N 1
ATOM 1546 C CA . THR B 1 31 ? 9.57 12.727 15.227 1 92.94 31 THR B CA 1
ATOM 1547 C C . THR B 1 31 ? 10.438 12.148 14.109 1 92.94 31 THR B C 1
ATOM 1549 O O . THR B 1 31 ? 10.102 11.125 13.516 1 92.94 31 THR B O 1
ATOM 1552 N N . ALA B 1 32 ? 11.531 12.836 13.875 1 96.56 32 ALA B N 1
ATOM 1553 C CA . ALA B 1 32 ? 12.516 12.32 12.93 1 96.56 32 ALA B CA 1
ATOM 1554 C C . ALA B 1 32 ? 13.023 10.945 13.359 1 96.56 32 ALA B C 1
ATOM 1556 O O . ALA B 1 32 ? 13.312 10.094 12.516 1 96.56 32 ALA B O 1
ATOM 1557 N N . ASP B 1 33 ? 13.125 10.734 14.695 1 97.19 33 ASP B N 1
ATOM 1558 C CA . ASP B 1 33 ? 13.562 9.438 15.195 1 97.19 33 ASP B CA 1
ATOM 1559 C C . ASP B 1 33 ? 12.57 8.344 14.82 1 97.19 33 ASP B C 1
ATOM 1561 O O . ASP B 1 33 ? 12.961 7.219 14.5 1 97.19 33 ASP B O 1
ATOM 1565 N N . THR B 1 34 ? 11.273 8.625 14.898 1 97.88 34 THR B N 1
ATOM 1566 C CA . THR B 1 34 ? 10.25 7.676 14.492 1 97.88 34 THR B CA 1
ATOM 1567 C C . THR B 1 34 ? 10.367 7.348 13.008 1 97.88 34 THR B C 1
ATOM 1569 O O . THR B 1 34 ? 10.297 6.18 12.617 1 97.88 34 THR B O 1
ATOM 1572 N N . ILE B 1 35 ? 10.641 8.367 12.203 1 98.25 35 ILE B N 1
ATOM 1573 C CA . ILE B 1 35 ? 10.773 8.188 10.758 1 98.25 35 ILE B CA 1
ATOM 1574 C C . ILE B 1 35 ? 12.016 7.359 10.453 1 98.25 35 ILE B C 1
ATOM 1576 O O . ILE B 1 35 ? 11.984 6.469 9.602 1 98.25 35 ILE B O 1
ATOM 1580 N N . ILE B 1 36 ? 13.086 7.621 11.117 1 98.75 36 ILE B N 1
ATOM 1581 C CA . ILE B 1 36 ? 14.328 6.875 10.93 1 98.75 36 ILE B CA 1
ATOM 1582 C C . ILE B 1 36 ? 14.109 5.41 11.305 1 98.75 36 ILE B C 1
ATOM 1584 O O . ILE B 1 36 ? 14.57 4.508 10.609 1 98.75 36 ILE B O 1
ATOM 1588 N N . ALA B 1 37 ? 13.375 5.141 12.359 1 98.5 37 ALA B N 1
ATOM 1589 C CA . ALA B 1 37 ? 13.031 3.771 12.734 1 98.5 37 ALA B CA 1
ATOM 1590 C C . ALA B 1 37 ? 12.195 3.096 11.656 1 98.5 37 ALA B C 1
ATOM 1592 O O . ALA B 1 37 ? 12.391 1.917 11.359 1 98.5 37 ALA B O 1
ATOM 1593 N N . ASP B 1 38 ? 11.258 3.85 11.094 1 98.56 38 ASP B N 1
ATOM 1594 C CA . ASP B 1 38 ? 10.438 3.326 10 1 98.56 38 ASP B CA 1
ATOM 1595 C C . ASP B 1 38 ? 11.305 2.947 8.805 1 98.56 38 ASP B C 1
ATOM 1597 O O . ASP B 1 38 ? 11.125 1.884 8.211 1 98.56 38 ASP B O 1
ATOM 1601 N N . ILE B 1 39 ? 12.234 3.84 8.438 1 98.88 39 ILE B N 1
ATOM 1602 C CA . ILE B 1 39 ? 13.125 3.576 7.316 1 98.88 39 ILE B CA 1
ATOM 1603 C C . ILE B 1 39 ? 13.938 2.312 7.586 1 98.88 39 ILE B C 1
ATOM 1605 O O . ILE B 1 39 ? 14.086 1.459 6.711 1 98.88 39 ILE B O 1
ATOM 1609 N N . ASN B 1 40 ? 14.398 2.178 8.766 1 98.88 40 ASN B N 1
ATOM 1610 C CA . ASN B 1 40 ? 15.172 0.993 9.125 1 98.88 40 ASN B CA 1
ATOM 1611 C C . ASN B 1 40 ? 14.312 -0.268 9.094 1 98.88 40 ASN B C 1
ATOM 1613 O O . ASN B 1 40 ? 14.781 -1.339 8.711 1 98.88 40 ASN B O 1
ATOM 1617 N N . SER B 1 41 ? 13.086 -0.167 9.555 1 98.81 41 SER B N 1
ATOM 1618 C CA . SER B 1 41 ? 12.172 -1.299 9.492 1 98.81 41 SER B CA 1
ATOM 1619 C C . SER B 1 41 ? 11.883 -1.706 8.055 1 98.81 41 SER B C 1
ATOM 1621 O O . SER B 1 41 ? 11.859 -2.896 7.73 1 98.81 41 SER B O 1
ATOM 1623 N N . ILE B 1 42 ? 11.664 -0.737 7.176 1 98.88 42 ILE B N 1
ATOM 1624 C CA . ILE B 1 42 ? 11.469 -1.001 5.754 1 98.88 42 ILE B CA 1
ATOM 1625 C C . ILE B 1 42 ? 12.719 -1.663 5.172 1 98.88 42 ILE B C 1
ATOM 1627 O O . ILE B 1 42 ? 12.617 -2.656 4.449 1 98.88 42 ILE B O 1
ATOM 1631 N N . ASP B 1 43 ? 13.852 -1.186 5.492 1 98.94 43 ASP B N 1
ATOM 1632 C CA . ASP B 1 43 ? 15.117 -1.711 4.996 1 98.94 43 ASP B CA 1
ATOM 1633 C C . ASP B 1 43 ? 15.32 -3.16 5.43 1 98.94 43 ASP B C 1
ATOM 1635 O O . ASP B 1 43 ? 15.812 -3.984 4.656 1 98.94 43 ASP B O 1
ATOM 1639 N N . ALA B 1 44 ? 14.953 -3.434 6.688 1 98.88 44 ALA B N 1
ATOM 1640 C CA . ALA B 1 44 ? 15.062 -4.805 7.176 1 98.88 44 ALA B CA 1
ATOM 1641 C C . ALA B 1 44 ? 14.242 -5.762 6.32 1 98.88 44 ALA B C 1
ATOM 1643 O O . ALA B 1 44 ? 14.656 -6.891 6.059 1 98.88 44 ALA B O 1
ATOM 1644 N N . GLN B 1 45 ? 13.062 -5.336 5.879 1 98.75 45 GLN B N 1
ATOM 1645 C CA . GLN B 1 45 ? 12.227 -6.184 5.035 1 98.75 45 GLN B CA 1
ATOM 1646 C C . GLN B 1 45 ? 12.812 -6.305 3.629 1 98.75 45 GLN B C 1
ATOM 1648 O O . GLN B 1 45 ? 12.688 -7.348 2.984 1 98.75 45 GLN B O 1
ATOM 1653 N N . VAL B 1 46 ? 13.43 -5.203 3.123 1 98.94 46 VAL B N 1
ATOM 1654 C CA . VAL B 1 46 ? 14.141 -5.273 1.85 1 98.94 46 VAL B CA 1
ATOM 1655 C C . VAL B 1 46 ? 15.258 -6.312 1.935 1 98.94 46 VAL B C 1
ATOM 1657 O O . VAL B 1 46 ? 15.398 -7.148 1.039 1 98.94 46 VAL B O 1
ATOM 1660 N N . LEU B 1 47 ? 15.953 -6.309 2.99 1 98.88 47 LEU B N 1
ATOM 1661 C CA . LEU B 1 47 ? 17.062 -7.242 3.174 1 98.88 47 LEU B CA 1
ATOM 1662 C C . LEU B 1 47 ? 16.547 -8.672 3.322 1 98.88 47 LEU B C 1
ATOM 1664 O O . LEU B 1 47 ? 17.172 -9.617 2.85 1 98.88 47 LEU B O 1
ATOM 1668 N N . ALA B 1 48 ? 15.43 -8.836 4.008 1 98.19 48 ALA B N 1
ATOM 1669 C CA . ALA B 1 48 ? 14.828 -10.164 4.113 1 98.19 48 ALA B CA 1
ATOM 1670 C C . ALA B 1 48 ? 14.477 -10.719 2.738 1 98.19 48 ALA B C 1
ATOM 1672 O O . ALA B 1 48 ? 14.727 -11.891 2.447 1 98.19 48 ALA B O 1
ATOM 1673 N N . LEU B 1 49 ? 13.898 -9.914 1.857 1 98.44 49 LEU B N 1
ATOM 1674 C CA . LEU B 1 49 ? 13.578 -10.312 0.493 1 98.44 49 LEU B CA 1
ATOM 1675 C C . LEU B 1 49 ? 14.836 -10.664 -0.285 1 98.44 49 LEU B C 1
ATOM 1677 O O . LEU B 1 49 ? 14.875 -11.672 -0.993 1 98.44 49 LEU B O 1
ATOM 1681 N N . THR B 1 50 ? 15.891 -9.82 -0.146 1 98.19 50 THR B N 1
ATOM 1682 C CA . THR B 1 50 ? 17.156 -10.094 -0.8 1 98.19 50 THR B CA 1
ATOM 1683 C C . THR B 1 50 ? 17.719 -11.453 -0.362 1 98.19 50 THR B C 1
ATOM 1685 O O . THR B 1 50 ? 18.172 -12.242 -1.192 1 98.19 50 THR B O 1
ATOM 1688 N N . SER B 1 51 ? 17.641 -11.656 0.915 1 96.56 51 SER B N 1
ATOM 1689 C CA . SER B 1 51 ? 18.141 -12.922 1.453 1 96.56 51 SER B CA 1
ATOM 1690 C C . SER B 1 51 ? 17.375 -14.109 0.873 1 96.56 51 SER B C 1
ATOM 1692 O O . SER B 1 51 ? 17.984 -15.125 0.525 1 96.56 51 SER B O 1
ATOM 1694 N N . THR B 1 52 ? 16.062 -14.039 0.802 1 95.56 52 THR B N 1
ATOM 1695 C CA . THR B 1 52 ? 15.227 -15.078 0.203 1 95.56 52 THR B CA 1
ATOM 1696 C C . THR B 1 52 ? 15.641 -15.328 -1.244 1 95.56 52 THR B C 1
ATOM 1698 O O . THR B 1 52 ? 15.789 -16.484 -1.661 1 95.56 52 THR B O 1
ATOM 1701 N N . LEU B 1 53 ? 15.883 -14.289 -2.027 1 96.5 53 LEU B N 1
ATOM 1702 C CA . LEU B 1 53 ? 16.219 -14.398 -3.441 1 96.5 53 LEU B CA 1
ATOM 1703 C C . LEU B 1 53 ? 17.625 -14.953 -3.625 1 96.5 53 LEU B C 1
ATOM 1705 O O . LEU B 1 53 ? 17.875 -15.75 -4.531 1 96.5 53 LEU B O 1
ATOM 1709 N N . ASP B 1 54 ? 18.516 -14.578 -2.781 1 92.56 54 ASP B N 1
ATOM 1710 C CA . ASP B 1 54 ? 19.891 -15.031 -2.869 1 92.56 54 ASP B CA 1
ATOM 1711 C C . ASP B 1 54 ? 20 -16.531 -2.604 1 92.56 54 ASP B C 1
ATOM 1713 O O . ASP B 1 54 ? 20.875 -17.203 -3.141 1 92.56 54 ASP B O 1
ATOM 1717 N N . GLY B 1 55 ? 19.062 -16.938 -1.772 1 85.62 55 GLY B N 1
ATOM 1718 C CA . GLY B 1 55 ? 19.062 -18.359 -1.448 1 85.62 55 GLY B CA 1
ATOM 1719 C C . GLY B 1 55 ? 18.469 -19.219 -2.547 1 85.62 55 GLY B C 1
ATOM 1720 O O . GLY B 1 55 ? 18.547 -20.453 -2.492 1 85.62 55 GLY B O 1
ATOM 1721 N N . VAL B 1 56 ? 17.844 -18.562 -3.482 1 82.88 56 VAL B N 1
ATOM 1722 C CA . VAL B 1 56 ? 17.141 -19.297 -4.523 1 82.88 56 VAL B CA 1
ATOM 1723 C C . VAL B 1 56 ? 18.156 -19.891 -5.508 1 82.88 56 VAL B C 1
ATOM 1725 O O . VAL B 1 56 ? 18.984 -19.172 -6.059 1 82.88 56 VAL B O 1
ATOM 1728 N N . LYS B 1 57 ? 18.109 -21.219 -5.496 1 73.31 57 LYS B N 1
ATOM 1729 C CA . LYS B 1 57 ? 18.734 -22 -6.566 1 73.31 57 LYS B CA 1
ATOM 1730 C C . LYS B 1 57 ? 17.703 -22.469 -7.578 1 73.31 57 LYS B C 1
ATOM 1732 O O . LYS B 1 57 ? 16.484 -22.359 -7.34 1 73.31 57 LYS B O 1
ATOM 1737 N N . GLU B 1 58 ? 18.047 -22.844 -8.828 1 64.88 58 GLU B N 1
ATOM 1738 C CA . GLU B 1 58 ? 17.156 -23.141 -9.953 1 64.88 58 GLU B CA 1
ATOM 1739 C C . GLU B 1 58 ? 15.859 -23.781 -9.477 1 64.88 58 GLU B C 1
ATOM 1741 O O . GLU B 1 58 ? 14.789 -23.203 -9.609 1 64.88 58 GLU B O 1
ATOM 1746 N N . LYS B 1 59 ? 15.82 -24.984 -9.047 1 65.25 59 LYS B N 1
ATOM 1747 C CA . LYS B 1 59 ? 14.609 -25.781 -8.852 1 65.25 59 LYS B CA 1
ATOM 1748 C C . LYS B 1 59 ? 14 -25.531 -7.477 1 65.25 59 LYS B C 1
ATOM 1750 O O . LYS B 1 59 ? 13.008 -26.156 -7.109 1 65.25 59 LYS B O 1
ATOM 1755 N N . THR B 1 60 ? 14.469 -24.328 -6.816 1 72.12 60 THR B N 1
ATOM 1756 C CA . THR B 1 60 ? 14.055 -24.234 -5.422 1 72.12 60 THR B CA 1
ATOM 1757 C C . THR B 1 60 ? 13.383 -22.891 -5.156 1 72.12 60 THR B C 1
ATOM 1759 O O . THR B 1 60 ? 13.266 -22.453 -4.004 1 72.12 60 THR B O 1
ATOM 1762 N N . LEU B 1 61 ? 12.922 -22.281 -6.215 1 77.56 61 LEU B N 1
ATOM 1763 C CA . LEU B 1 61 ? 12.312 -20.984 -5.906 1 77.56 61 LEU B CA 1
ATOM 1764 C C . LEU B 1 61 ? 10.984 -21.172 -5.176 1 77.56 61 LEU B C 1
ATOM 1766 O O . LEU B 1 61 ? 10.102 -21.875 -5.66 1 77.56 61 LEU B O 1
ATOM 1770 N N . ASP B 1 62 ? 11.039 -20.719 -3.924 1 86.19 62 ASP B N 1
ATOM 1771 C CA . ASP B 1 62 ? 9.82 -20.656 -3.123 1 86.19 62 ASP B CA 1
ATOM 1772 C C . ASP B 1 62 ? 9.094 -19.344 -3.338 1 86.19 62 ASP B C 1
ATOM 1774 O O . ASP B 1 62 ? 9.32 -18.375 -2.611 1 86.19 62 ASP B O 1
ATOM 1778 N N . SER B 1 63 ? 8.242 -19.328 -4.289 1 90.44 63 SER B N 1
ATOM 1779 C CA . SER B 1 63 ? 7.52 -18.109 -4.641 1 90.44 63 SER B CA 1
ATOM 1780 C C . SER B 1 63 ? 6.629 -17.641 -3.494 1 90.44 63 SER B C 1
ATOM 1782 O O . SER B 1 63 ? 6.344 -16.453 -3.369 1 90.44 63 SER B O 1
ATOM 1784 N N . THR B 1 64 ? 6.27 -18.562 -2.652 1 91.5 64 THR B N 1
ATOM 1785 C CA . THR B 1 64 ? 5.434 -18.203 -1.51 1 91.5 64 THR B CA 1
ATOM 1786 C C . THR B 1 64 ? 6.195 -17.312 -0.537 1 91.5 64 THR B C 1
ATOM 1788 O O . THR B 1 64 ? 5.676 -16.281 -0.094 1 91.5 64 THR B O 1
ATOM 1791 N N . THR B 1 65 ? 7.438 -17.719 -0.307 1 94 65 THR B N 1
ATOM 1792 C CA . THR B 1 65 ? 8.25 -16.922 0.604 1 94 65 THR B CA 1
ATOM 1793 C C . THR B 1 65 ? 8.523 -15.539 0.012 1 94 65 THR B C 1
ATOM 1795 O O . THR B 1 65 ? 8.516 -14.539 0.729 1 94 65 THR B O 1
ATOM 1798 N N . VAL B 1 66 ? 8.711 -15.406 -1.272 1 96.06 66 VAL B N 1
ATOM 1799 C CA . VAL B 1 66 ? 8.922 -14.133 -1.946 1 96.06 66 VAL B CA 1
ATOM 1800 C C . VAL B 1 66 ? 7.688 -13.25 -1.772 1 96.06 66 VAL B C 1
ATOM 1802 O O . VAL B 1 66 ? 7.805 -12.07 -1.437 1 96.06 66 VAL B O 1
ATOM 1805 N N . ASN B 1 67 ? 6.516 -13.852 -1.964 1 96.81 67 ASN B N 1
ATOM 1806 C CA . ASN B 1 67 ? 5.27 -13.109 -1.789 1 96.81 67 ASN B CA 1
ATOM 1807 C C . ASN B 1 67 ? 5.113 -12.617 -0.354 1 96.81 67 ASN B C 1
ATOM 1809 O O . ASN B 1 67 ? 4.688 -11.477 -0.129 1 96.81 67 ASN B O 1
ATOM 1813 N N . VAL B 1 68 ? 5.473 -13.406 0.577 1 96.06 68 VAL B N 1
ATOM 1814 C CA . VAL B 1 68 ? 5.371 -13.047 1.986 1 96.06 68 VAL B CA 1
ATOM 1815 C C . VAL B 1 68 ? 6.32 -11.891 2.293 1 96.06 68 VAL B C 1
ATOM 1817 O O . VAL B 1 68 ? 5.961 -10.953 3.004 1 96.06 68 VAL B O 1
ATOM 1820 N N . ASP B 1 69 ? 7.461 -11.969 1.744 1 97.44 69 ASP B N 1
ATOM 1821 C CA . ASP B 1 69 ? 8.438 -10.906 1.972 1 97.44 69 ASP B CA 1
ATOM 1822 C C . ASP B 1 69 ? 7.957 -9.578 1.403 1 97.44 69 ASP B C 1
ATOM 1824 O O . ASP B 1 69 ? 8.086 -8.539 2.053 1 97.44 69 ASP B O 1
ATOM 1828 N N . PHE B 1 70 ? 7.387 -9.594 0.213 1 98.56 70 PHE B N 1
ATOM 1829 C CA . PHE B 1 70 ? 6.82 -8.375 -0.362 1 98.56 70 PHE B CA 1
ATOM 1830 C C . PHE B 1 70 ? 5.68 -7.852 0.5 1 98.56 70 PHE B C 1
ATOM 1832 O O . PHE B 1 70 ? 5.551 -6.641 0.692 1 98.56 70 PHE B O 1
ATOM 1839 N N . THR B 1 71 ? 4.883 -8.742 0.992 1 98.44 71 THR B N 1
ATOM 1840 C CA . THR B 1 71 ? 3.76 -8.352 1.839 1 98.44 71 THR B CA 1
ATOM 1841 C C . THR B 1 71 ? 4.258 -7.672 3.113 1 98.44 71 THR B C 1
ATOM 1843 O O . THR B 1 71 ? 3.742 -6.621 3.504 1 98.44 71 THR B O 1
ATOM 1846 N N . SER B 1 72 ? 5.262 -8.234 3.695 1 98.12 72 SER B N 1
ATOM 1847 C CA . SER B 1 72 ? 5.836 -7.66 4.91 1 98.12 72 SER B CA 1
ATOM 1848 C C . SER B 1 72 ? 6.465 -6.301 4.637 1 98.12 72 SER B C 1
ATOM 1850 O O . SER B 1 72 ? 6.367 -5.391 5.461 1 98.12 72 SER B O 1
ATOM 1852 N N . LEU B 1 73 ? 7.121 -6.195 3.545 1 98.81 73 LEU B N 1
ATOM 1853 C CA . LEU B 1 73 ? 7.699 -4.918 3.133 1 98.81 73 LEU B CA 1
ATOM 1854 C C . LEU B 1 73 ? 6.613 -3.857 2.982 1 98.81 73 LEU B C 1
ATOM 1856 O O . LEU B 1 73 ? 6.777 -2.727 3.447 1 98.81 73 LEU B O 1
ATOM 1860 N N . HIS B 1 74 ? 5.52 -4.215 2.363 1 98.56 74 HIS B N 1
ATOM 1861 C CA . HIS B 1 74 ? 4.387 -3.307 2.219 1 98.56 74 HIS B CA 1
ATOM 1862 C C . HIS B 1 74 ? 3.859 -2.861 3.578 1 98.56 74 HIS B C 1
ATOM 1864 O O . HIS B 1 74 ? 3.656 -1.667 3.809 1 98.56 74 HIS B O 1
ATOM 1870 N N . VAL B 1 75 ? 3.709 -3.785 4.453 1 98.31 75 VAL B N 1
ATOM 1871 C CA . VAL B 1 75 ? 3.152 -3.473 5.766 1 98.31 75 VAL B CA 1
ATOM 1872 C C . VAL B 1 75 ? 4.086 -2.521 6.512 1 98.31 75 VAL B C 1
ATOM 1874 O O . VAL B 1 75 ? 3.639 -1.537 7.102 1 98.31 75 VAL B O 1
ATOM 1877 N N . ALA B 1 76 ? 5.336 -2.811 6.457 1 98.31 76 ALA B N 1
ATOM 1878 C CA . ALA B 1 76 ? 6.305 -1.907 7.074 1 98.31 76 ALA B CA 1
ATOM 1879 C C . ALA B 1 76 ? 6.227 -0.515 6.453 1 98.31 76 ALA B C 1
ATOM 1881 O O . ALA B 1 76 ? 6.309 0.491 7.164 1 98.31 76 ALA B O 1
ATOM 1882 N N . ASN B 1 77 ? 6.141 -0.484 5.148 1 98.62 77 ASN B N 1
ATOM 1883 C CA . ASN B 1 77 ? 6.047 0.8 4.465 1 98.62 77 ASN B CA 1
ATOM 1884 C C . ASN B 1 77 ? 4.816 1.584 4.914 1 98.62 77 ASN B C 1
ATOM 1886 O O . ASN B 1 77 ? 4.883 2.801 5.094 1 98.62 77 ASN B O 1
ATOM 1890 N N . GLN B 1 78 ? 3.693 0.9 5.113 1 97.75 78 GLN B N 1
ATOM 1891 C CA . GLN B 1 78 ? 2.469 1.59 5.504 1 97.75 78 GLN B CA 1
ATOM 1892 C C . GLN B 1 78 ? 2.598 2.189 6.898 1 97.75 78 GLN B C 1
ATOM 1894 O O . GLN B 1 78 ? 2.035 3.25 7.18 1 97.75 78 GLN B O 1
ATOM 1899 N N . GLN B 1 79 ? 3.365 1.539 7.762 1 96.44 79 GLN B N 1
ATOM 1900 C CA . GLN B 1 79 ? 3.66 2.168 9.047 1 96.44 79 GLN B CA 1
ATOM 1901 C C . GLN B 1 79 ? 4.453 3.459 8.852 1 96.44 79 GLN B C 1
ATOM 1903 O O . GLN B 1 79 ? 4.176 4.465 9.516 1 96.44 79 GLN B O 1
ATOM 1908 N N . GLY B 1 80 ? 5.43 3.434 8 1 97.75 80 GLY B N 1
ATOM 1909 C CA . GLY B 1 80 ? 6.172 4.641 7.676 1 97.75 80 GLY B CA 1
ATOM 1910 C C . GLY B 1 80 ? 5.297 5.746 7.117 1 97.75 80 GLY B C 1
ATOM 1911 O O . GLY B 1 80 ? 5.445 6.91 7.496 1 97.75 80 GLY B O 1
ATOM 1912 N N . VAL B 1 81 ? 4.371 5.387 6.23 1 97.31 81 VAL B N 1
ATOM 1913 C CA . VAL B 1 81 ? 3.441 6.34 5.633 1 97.31 81 VAL B CA 1
ATOM 1914 C C . VAL B 1 81 ? 2.596 6.992 6.727 1 97.31 81 VAL B C 1
ATOM 1916 O O . VAL B 1 81 ? 2.447 8.219 6.758 1 97.31 81 VAL B O 1
ATOM 1919 N N . THR B 1 82 ? 2.082 6.148 7.621 1 96 82 THR B N 1
ATOM 1920 C CA . THR B 1 82 ? 1.26 6.66 8.711 1 96 82 THR B CA 1
ATOM 1921 C C . THR B 1 82 ? 2.047 7.652 9.562 1 96 82 THR B C 1
ATOM 1923 O O . THR B 1 82 ? 1.562 8.75 9.859 1 96 82 THR B O 1
ATOM 1926 N N . ASP B 1 83 ? 3.229 7.367 9.914 1 96.25 83 ASP B N 1
ATOM 1927 C CA . ASP B 1 83 ? 4.059 8.234 10.742 1 96.25 83 ASP B CA 1
ATOM 1928 C C . ASP B 1 83 ? 4.438 9.508 10 1 96.25 83 ASP B C 1
ATOM 1930 O O . ASP B 1 83 ? 4.414 10.602 10.578 1 96.25 83 ASP B O 1
ATOM 1934 N N . ALA B 1 84 ? 4.773 9.352 8.75 1 96.19 84 ALA B N 1
ATOM 1935 C CA . ALA B 1 84 ? 5.152 10.523 7.965 1 96.19 84 ALA B CA 1
ATOM 1936 C C . ALA B 1 84 ? 3.979 11.484 7.816 1 96.19 84 ALA B C 1
ATOM 1938 O O . ALA B 1 84 ? 4.164 12.703 7.82 1 96.19 84 ALA B O 1
ATOM 1939 N N . ALA B 1 85 ? 2.771 10.93 7.664 1 93.69 85 ALA B N 1
ATOM 1940 C CA . ALA B 1 85 ? 1.566 11.742 7.488 1 93.69 85 ALA B CA 1
ATOM 1941 C C . ALA B 1 85 ? 1.271 12.562 8.742 1 93.69 85 ALA B C 1
ATOM 1943 O O . ALA B 1 85 ? 0.629 13.609 8.664 1 93.69 85 ALA B O 1
ATOM 1944 N N . LEU B 1 86 ? 1.786 12.078 9.836 1 90.75 86 LEU B N 1
ATOM 1945 C CA . LEU B 1 86 ? 1.461 12.711 11.102 1 90.75 86 LEU B CA 1
ATOM 1946 C C . LEU B 1 86 ? 2.633 13.547 11.609 1 90.75 86 LEU B C 1
ATOM 1948 O O . LEU B 1 86 ? 2.518 14.234 12.625 1 90.75 86 LEU B O 1
ATOM 1952 N N . GLU B 1 87 ? 3.678 13.445 10.906 1 90.31 87 GLU B N 1
ATOM 1953 C CA . GLU B 1 87 ? 4.875 14.172 11.32 1 90.31 87 GLU B CA 1
ATOM 1954 C C . GLU B 1 87 ? 4.75 15.664 11.016 1 90.31 87 GLU B C 1
ATOM 1956 O O . GLU B 1 87 ? 4.238 16.047 9.961 1 90.31 87 GLU B O 1
ATOM 1961 N N . THR B 1 88 ? 5.242 16.469 11.945 1 87.88 88 THR B N 1
ATOM 1962 C CA . THR B 1 88 ? 5.359 17.891 11.664 1 87.88 88 THR B CA 1
ATOM 1963 C C . THR B 1 88 ? 6.641 18.203 10.898 1 87.88 88 THR B C 1
ATOM 1965 O O . THR B 1 88 ? 7.559 17.375 10.867 1 87.88 88 THR B O 1
ATOM 1968 N N . PRO B 1 89 ? 6.715 19.344 10.18 1 86.19 89 PRO B N 1
ATOM 1969 C CA . PRO B 1 89 ? 7.926 19.672 9.422 1 86.19 89 PRO B CA 1
ATOM 1970 C C . PRO B 1 89 ? 9.195 19.562 10.258 1 86.19 89 PRO B C 1
ATOM 1972 O O . PRO B 1 89 ? 9.211 19.953 11.43 1 86.19 89 PRO B O 1
ATOM 1975 N N . ASN B 1 90 ? 10.156 19.188 9.562 1 89.81 90 ASN B N 1
ATOM 1976 C CA . ASN B 1 90 ? 11.414 18.891 10.242 1 89.81 90 ASN B CA 1
ATOM 1977 C C . ASN B 1 90 ? 12.344 20.109 10.242 1 89.81 90 ASN B C 1
ATOM 1979 O O . ASN B 1 90 ? 12.297 20.922 9.328 1 89.81 90 ASN B O 1
ATOM 1983 N N . THR B 1 91 ? 13.148 20.141 11.289 1 96.31 91 THR B N 1
ATOM 1984 C CA . THR B 1 91 ? 14.281 21.062 11.266 1 96.31 91 THR B CA 1
ATOM 1985 C C . THR B 1 91 ? 15.312 20.625 10.227 1 96.31 91 THR B C 1
ATOM 1987 O O . THR B 1 91 ? 15.258 19.5 9.727 1 96.31 91 THR B O 1
ATOM 1990 N N . SER B 1 92 ? 16.188 21.531 9.891 1 98.19 92 SER B N 1
ATOM 1991 C CA . SER B 1 92 ? 17.281 21.203 8.984 1 98.19 92 SER B CA 1
ATOM 1992 C C . SER B 1 92 ? 18.094 20.016 9.5 1 98.19 92 SER B C 1
ATOM 1994 O O . SER B 1 92 ? 18.375 19.094 8.758 1 98.19 92 SER B O 1
ATOM 1996 N N . GLU B 1 93 ? 18.422 20 10.766 1 98.25 93 GLU B N 1
ATOM 1997 C CA . GLU B 1 93 ? 19.203 18.922 11.375 1 98.25 93 GLU B CA 1
ATOM 1998 C C . GLU B 1 93 ? 18.469 17.578 11.273 1 98.25 93 GLU B C 1
ATOM 2000 O O . GLU B 1 93 ? 19.062 16.578 10.875 1 98.25 93 GLU B O 1
ATOM 2005 N N . ASP B 1 94 ? 17.219 17.562 11.578 1 98.12 94 ASP B N 1
ATOM 2006 C CA . ASP B 1 94 ? 16.406 16.344 11.508 1 98.12 94 ASP B CA 1
ATOM 2007 C C . ASP B 1 94 ? 16.281 15.859 10.062 1 98.12 94 ASP B C 1
ATOM 2009 O O . ASP B 1 94 ? 16.359 14.656 9.805 1 98.12 94 ASP B O 1
ATOM 2013 N N . SER B 1 95 ? 16.078 16.766 9.164 1 98.44 95 SER B N 1
ATOM 2014 C CA . SER B 1 95 ? 15.977 16.422 7.75 1 98.44 95 SER B CA 1
ATOM 2015 C C . SER B 1 95 ? 17.25 15.75 7.25 1 98.44 95 SER B C 1
ATOM 2017 O O . SER B 1 95 ? 17.188 14.758 6.527 1 98.44 95 SER B O 1
ATOM 2019 N N . ILE B 1 96 ? 18.344 16.266 7.633 1 98.5 96 ILE B N 1
ATOM 2020 C CA . ILE B 1 96 ? 19.641 15.727 7.207 1 98.5 96 ILE B CA 1
ATOM 2021 C C . ILE B 1 96 ? 19.812 14.32 7.758 1 98.5 96 ILE B C 1
ATOM 2023 O O . ILE B 1 96 ? 20.297 13.422 7.055 1 98.5 96 ILE B O 1
ATOM 2027 N N . ARG B 1 97 ? 19.422 14.031 8.992 1 98.62 97 ARG B N 1
ATOM 2028 C CA . ARG B 1 97 ? 19.531 12.695 9.586 1 98.62 97 ARG B CA 1
ATOM 2029 C C . ARG B 1 97 ? 18.641 11.703 8.844 1 98.62 97 ARG B C 1
ATOM 2031 O O . ARG B 1 97 ? 19.062 10.57 8.578 1 98.62 97 ARG B O 1
ATOM 2038 N N . VAL B 1 98 ? 17.453 12.133 8.516 1 98.69 98 VAL B N 1
ATOM 2039 C CA . VAL B 1 98 ? 16.531 11.266 7.781 1 98.69 98 VAL B CA 1
ATOM 2040 C C . VAL B 1 98 ? 17.125 10.93 6.41 1 98.69 98 VAL B C 1
ATOM 2042 O O . VAL B 1 98 ? 17.172 9.766 6.016 1 98.69 98 VAL B O 1
ATOM 2045 N N . VAL B 1 99 ? 17.594 11.953 5.695 1 98.81 99 VAL B N 1
ATOM 2046 C CA . VAL B 1 99 ? 18.141 11.75 4.359 1 98.81 99 VAL B CA 1
ATOM 2047 C C . VAL B 1 99 ? 19.375 10.852 4.438 1 98.81 99 VAL B C 1
ATOM 2049 O O . VAL B 1 99 ? 19.547 9.945 3.619 1 98.81 99 VAL B O 1
ATOM 2052 N N . ALA B 1 100 ? 20.234 11.078 5.383 1 98.81 100 ALA B N 1
ATOM 2053 C CA . ALA B 1 100 ? 21.438 10.25 5.555 1 98.81 100 ALA B CA 1
ATOM 2054 C C . ALA B 1 100 ? 21.062 8.789 5.785 1 98.81 100 ALA B C 1
ATOM 2056 O O . ALA B 1 100 ? 21.734 7.887 5.285 1 98.81 100 ALA B O 1
ATOM 2057 N N . THR B 1 101 ? 20 8.555 6.559 1 98.88 101 THR B N 1
ATOM 2058 C CA . THR B 1 101 ? 19.531 7.195 6.793 1 98.88 101 THR B CA 1
ATOM 2059 C C . THR B 1 101 ? 19.078 6.551 5.492 1 98.88 101 THR B C 1
ATOM 2061 O O . THR B 1 101 ? 19.391 5.391 5.219 1 98.88 101 THR B O 1
ATOM 2064 N N . ILE B 1 102 ? 18.328 7.332 4.707 1 98.94 102 ILE B N 1
ATOM 2065 C CA . ILE B 1 102 ? 17.891 6.82 3.412 1 98.94 102 ILE B CA 1
ATOM 2066 C C . ILE B 1 102 ? 19.094 6.461 2.559 1 98.94 102 ILE B C 1
ATOM 2068 O O . ILE B 1 102 ? 19.141 5.395 1.941 1 98.94 102 ILE B O 1
ATOM 2072 N N . GLU B 1 103 ? 20.062 7.254 2.52 1 98.88 103 GLU B N 1
ATOM 2073 C CA . GLU B 1 103 ? 21.234 7.098 1.682 1 98.88 103 GLU B CA 1
ATOM 2074 C C . GLU B 1 103 ? 22.016 5.844 2.059 1 98.88 103 GLU B C 1
ATOM 2076 O O . GLU B 1 103 ? 22.625 5.203 1.2 1 98.88 103 GLU B O 1
ATOM 2081 N N . THR B 1 104 ? 22.031 5.527 3.293 1 98.88 104 THR B N 1
ATOM 2082 C CA . THR B 1 104 ? 22.875 4.43 3.754 1 98.88 104 THR B CA 1
ATOM 2083 C C . THR B 1 104 ? 22.062 3.143 3.875 1 98.88 104 THR B C 1
ATOM 2085 O O . THR B 1 104 ? 22.594 2.113 4.309 1 98.88 104 THR B O 1
ATOM 2088 N N . THR B 1 105 ? 20.766 3.154 3.541 1 98.88 105 THR B N 1
ATOM 2089 C CA . THR B 1 105 ? 19.906 1.984 3.576 1 98.88 105 THR B CA 1
ATOM 2090 C C . THR B 1 105 ? 19.188 1.804 2.242 1 98.88 105 THR B C 1
ATOM 2092 O O . THR B 1 105 ? 19.766 1.316 1.275 1 98.88 105 THR B O 1
ATOM 2095 N N . LEU B 1 106 ? 18.031 2.439 2.107 1 98.94 106 LEU B N 1
ATOM 2096 C CA . LEU B 1 106 ? 17.109 2.176 1.012 1 98.94 106 LEU B CA 1
ATOM 2097 C C . LEU B 1 106 ? 17.75 2.516 -0.332 1 98.94 106 LEU B C 1
ATOM 2099 O O . LEU B 1 106 ? 17.484 1.838 -1.332 1 98.94 106 LEU B O 1
ATOM 2103 N N . SER B 1 107 ? 18.562 3.557 -0.375 1 98.88 107 SER B N 1
ATOM 2104 C CA . SER B 1 107 ? 19.203 3.959 -1.627 1 98.88 107 SER B CA 1
ATOM 2105 C C . SER B 1 107 ? 20.188 2.904 -2.111 1 98.88 107 SER B C 1
ATOM 2107 O O . SER B 1 107 ? 20.562 2.891 -3.285 1 98.88 107 SER B O 1
ATOM 2109 N N . ILE B 1 108 ? 20.547 2.018 -1.243 1 98.94 108 ILE B N 1
ATOM 2110 C CA . ILE B 1 108 ? 21.469 0.944 -1.593 1 98.94 108 ILE B CA 1
ATOM 2111 C C . ILE B 1 108 ? 20.703 -0.365 -1.758 1 98.94 108 ILE B C 1
ATOM 2113 O O . ILE B 1 108 ? 20.812 -1.03 -2.789 1 98.94 108 ILE B O 1
ATOM 2117 N N . ASP B 1 109 ? 19.844 -0.669 -0.822 1 98.94 109 ASP B N 1
ATOM 2118 C CA . ASP B 1 109 ? 19.328 -2.029 -0.698 1 98.94 109 ASP B CA 1
ATOM 2119 C C . ASP B 1 109 ? 18.156 -2.254 -1.639 1 98.94 109 ASP B C 1
ATOM 2121 O O . ASP B 1 109 ? 17.906 -3.381 -2.074 1 98.94 109 ASP B O 1
ATOM 2125 N N . ILE B 1 110 ? 17.453 -1.151 -2.051 1 98.94 110 ILE B N 1
ATOM 2126 C CA . ILE B 1 110 ? 16.359 -1.34 -3.004 1 98.94 110 ILE B CA 1
ATOM 2127 C C . ILE B 1 110 ? 16.938 -1.639 -4.387 1 98.94 110 ILE B C 1
ATOM 2129 O O . ILE B 1 110 ? 16.531 -2.602 -5.043 1 98.94 110 ILE B O 1
ATOM 2133 N N . PRO B 1 111 ? 17.891 -0.869 -4.855 1 98.94 111 PRO B N 1
ATOM 2134 C CA . PRO B 1 111 ? 18.516 -1.289 -6.113 1 98.94 111 PRO B CA 1
ATOM 2135 C C . PRO B 1 111 ? 19.062 -2.715 -6.059 1 98.94 111 PRO B C 1
ATOM 2137 O O . PRO B 1 111 ? 18.906 -3.477 -7.016 1 98.94 111 PRO B O 1
ATOM 2140 N N . ASP B 1 112 ? 19.625 -3.16 -4.965 1 98.88 112 ASP B N 1
ATOM 2141 C CA . ASP B 1 112 ? 20.188 -4.496 -4.836 1 98.88 112 ASP B CA 1
ATOM 2142 C C . ASP B 1 112 ? 19.109 -5.57 -4.953 1 98.88 112 ASP B C 1
ATOM 2144 O O . ASP B 1 112 ? 19.312 -6.59 -5.617 1 98.88 112 ASP B O 1
ATOM 2148 N N . VAL B 1 113 ? 18.031 -5.316 -4.289 1 98.88 113 VAL B N 1
ATOM 2149 C CA . VAL B 1 113 ? 17 -6.352 -4.316 1 98.88 113 VAL B CA 1
ATOM 2150 C C . VAL B 1 113 ? 16.359 -6.406 -5.699 1 98.88 113 VAL B C 1
ATOM 2152 O O . VAL B 1 113 ? 15.984 -7.484 -6.176 1 98.88 113 VAL B O 1
ATOM 2155 N N . ILE B 1 114 ? 16.25 -5.23 -6.383 1 98.94 114 ILE B N 1
ATOM 2156 C CA . ILE B 1 114 ? 15.727 -5.223 -7.742 1 98.94 114 ILE B CA 1
ATOM 2157 C C . ILE B 1 114 ? 16.641 -6.023 -8.656 1 98.94 114 ILE B C 1
ATOM 2159 O O . ILE B 1 114 ? 16.188 -6.82 -9.477 1 98.94 114 ILE B O 1
ATOM 2163 N N . ASP B 1 115 ? 17.891 -5.898 -8.477 1 98.69 115 ASP B N 1
ATOM 2164 C CA . ASP B 1 115 ? 18.844 -6.672 -9.266 1 98.69 115 ASP B CA 1
ATOM 2165 C C . ASP B 1 115 ? 18.734 -8.164 -8.945 1 98.69 115 ASP B C 1
ATOM 2167 O O . ASP B 1 115 ? 18.828 -9 -9.844 1 98.69 115 ASP B O 1
ATOM 2171 N N . ALA B 1 116 ? 18.547 -8.469 -7.676 1 97.88 116 ALA B N 1
ATOM 2172 C CA . ALA B 1 116 ? 18.375 -9.867 -7.293 1 97.88 116 ALA B CA 1
ATOM 2173 C C . ALA B 1 116 ? 17.125 -10.453 -7.953 1 97.88 116 ALA B C 1
ATOM 2175 O O . ALA B 1 116 ? 17.156 -11.594 -8.422 1 97.88 116 ALA B O 1
ATOM 2176 N N . LEU B 1 117 ? 16.031 -9.688 -8 1 98.19 117 LEU B N 1
ATOM 2177 C CA . LEU B 1 117 ? 14.812 -10.133 -8.664 1 98.19 117 LEU B CA 1
ATOM 2178 C C . LEU B 1 117 ? 15.055 -10.383 -10.148 1 98.19 117 LEU B C 1
ATOM 2180 O O . LEU B 1 117 ? 14.633 -11.414 -10.688 1 98.19 117 LEU B O 1
ATOM 2184 N N . LYS B 1 118 ? 15.719 -9.422 -10.75 1 98 118 LYS B N 1
ATOM 2185 C CA . LYS B 1 118 ? 16.016 -9.578 -12.172 1 98 118 LYS B CA 1
ATOM 2186 C C . LYS B 1 118 ? 16.844 -10.836 -12.43 1 98 118 LYS B C 1
ATOM 2188 O O . LYS B 1 118 ? 16.531 -11.609 -13.344 1 98 118 LYS B O 1
ATOM 2193 N N . ALA B 1 119 ? 17.766 -11.109 -11.602 1 96.19 119 ALA B N 1
ATOM 2194 C CA . ALA B 1 119 ? 18.672 -12.242 -11.758 1 96.19 119 ALA B CA 1
ATOM 2195 C C . ALA B 1 119 ? 17.938 -13.57 -11.609 1 96.19 119 ALA B C 1
ATOM 2197 O O . ALA B 1 119 ? 18.391 -14.602 -12.102 1 96.19 119 ALA B O 1
ATOM 2198 N N . LYS B 1 120 ? 16.812 -13.539 -10.961 1 95.69 120 LYS B N 1
ATOM 2199 C CA . LYS B 1 120 ? 16.109 -14.781 -10.672 1 95.69 120 LYS B CA 1
ATOM 2200 C C . LYS B 1 120 ? 14.883 -14.938 -11.57 1 95.69 120 LYS B C 1
ATOM 2202 O O . LYS B 1 120 ? 14.102 -15.875 -11.414 1 95.69 120 LYS B O 1
ATOM 2207 N N . LYS B 1 121 ? 14.672 -14.102 -12.539 1 95.38 121 LYS B N 1
ATOM 2208 C CA . LYS B 1 121 ? 13.445 -14.078 -13.336 1 95.38 121 LYS B CA 1
ATOM 2209 C C . LYS B 1 121 ? 13.18 -15.43 -13.984 1 95.38 121 LYS B C 1
ATOM 2211 O O . LYS B 1 121 ? 12.039 -15.906 -14 1 95.38 121 LYS B O 1
ATOM 2216 N N . GLU B 1 122 ? 14.203 -16.109 -14.469 1 93.75 122 GLU B N 1
ATOM 2217 C CA . GLU B 1 122 ? 14.039 -17.344 -15.211 1 93.75 122 GLU B CA 1
ATOM 2218 C C . GLU B 1 122 ? 13.602 -18.484 -14.297 1 93.75 122 GLU B C 1
ATOM 2220 O O . GLU B 1 122 ? 13.109 -19.516 -14.766 1 93.75 122 GLU B O 1
ATOM 2225 N N . PHE B 1 123 ? 13.742 -18.297 -13.008 1 93.44 123 PHE B N 1
ATOM 2226 C CA . PHE B 1 123 ? 13.375 -19.359 -12.07 1 93.44 123 PHE B CA 1
ATOM 2227 C C . PHE B 1 123 ? 11.898 -19.266 -11.703 1 93.44 123 PHE B C 1
ATOM 2229 O O . PHE B 1 123 ? 11.344 -20.203 -11.125 1 93.44 123 PHE B O 1
ATOM 2236 N N . PHE B 1 124 ? 11.305 -18.141 -11.977 1 92.81 124 PHE B N 1
ATOM 2237 C CA . PHE B 1 124 ? 9.867 -17.984 -11.758 1 92.81 124 PHE B CA 1
ATOM 2238 C C . PHE B 1 124 ? 9.078 -18.531 -12.945 1 92.81 124 PHE B C 1
ATOM 2240 O O . PHE B 1 124 ? 9.492 -18.359 -14.102 1 92.81 124 PHE B O 1
ATOM 2247 N N . THR B 1 125 ? 7.953 -19.266 -12.648 1 91.31 125 THR B N 1
ATOM 2248 C CA . THR B 1 125 ? 7.016 -19.578 -13.719 1 91.31 125 THR B CA 1
ATOM 2249 C C . THR B 1 125 ? 6.426 -18.297 -14.312 1 91.31 125 THR B C 1
ATOM 2251 O O . THR B 1 125 ? 6.551 -17.219 -13.727 1 91.31 125 THR B O 1
ATOM 2254 N N . SER B 1 126 ? 5.773 -18.359 -15.477 1 90.44 126 SER B N 1
ATOM 2255 C CA . SER B 1 126 ? 5.152 -17.219 -16.125 1 90.44 126 SER B CA 1
ATOM 2256 C C . SER B 1 126 ? 4.145 -16.531 -15.211 1 90.44 126 SER B C 1
ATOM 2258 O O . SER B 1 126 ? 4.129 -15.312 -15.094 1 90.44 126 SER B O 1
ATOM 2260 N N . ASP B 1 127 ? 3.332 -17.281 -14.492 1 89.75 127 ASP B N 1
ATOM 2261 C CA . ASP B 1 127 ? 2.346 -16.75 -13.555 1 89.75 127 ASP B CA 1
ATOM 2262 C C . ASP B 1 127 ? 3.023 -16.031 -12.391 1 89.75 127 ASP B C 1
ATOM 2264 O O . ASP B 1 127 ? 2.584 -14.953 -11.984 1 89.75 127 ASP B O 1
ATOM 2268 N N . GLN B 1 128 ? 4.113 -16.688 -11.977 1 93.19 128 GLN B N 1
ATOM 2269 C CA . GLN B 1 128 ? 4.828 -16.094 -10.852 1 93.19 128 GLN B CA 1
ATOM 2270 C C . GLN B 1 128 ? 5.504 -14.789 -11.242 1 93.19 128 GLN B C 1
ATOM 2272 O O . GLN B 1 128 ? 5.594 -13.859 -10.43 1 93.19 128 GLN B O 1
ATOM 2277 N N . ARG B 1 129 ? 5.922 -14.664 -12.461 1 95.5 129 ARG B N 1
ATOM 2278 C CA . ARG B 1 129 ? 6.523 -13.43 -12.945 1 95.5 129 ARG B CA 1
ATOM 2279 C C . ARG B 1 129 ? 5.504 -12.297 -12.977 1 95.5 129 ARG B C 1
ATOM 2281 O O . ARG B 1 129 ? 5.836 -11.148 -12.68 1 95.5 129 ARG B O 1
ATOM 2288 N N . THR B 1 130 ? 4.301 -12.617 -13.273 1 95.06 130 THR B N 1
ATOM 2289 C CA . THR B 1 130 ? 3.246 -11.609 -13.281 1 95.06 130 THR B CA 1
ATOM 2290 C C . THR B 1 130 ? 2.965 -11.109 -11.867 1 95.06 130 THR B C 1
ATOM 2292 O O . THR B 1 130 ? 2.68 -9.93 -11.656 1 95.06 130 THR B O 1
ATOM 2295 N N . VAL B 1 131 ? 3.062 -12.016 -10.906 1 97.12 131 VAL B N 1
ATOM 2296 C CA . VAL B 1 131 ? 2.865 -11.625 -9.508 1 97.12 131 VAL B CA 1
ATOM 2297 C C . VAL B 1 131 ? 4.023 -10.742 -9.047 1 97.12 131 VAL B C 1
ATOM 2299 O O . VAL B 1 131 ? 3.811 -9.742 -8.367 1 97.12 131 VAL B O 1
ATOM 2302 N N . VAL B 1 132 ? 5.227 -11.102 -9.438 1 97.94 132 VAL B N 1
ATOM 2303 C CA . VAL B 1 132 ? 6.379 -10.273 -9.102 1 97.94 132 VAL B CA 1
ATOM 2304 C C . VAL B 1 132 ? 6.199 -8.875 -9.68 1 97.94 132 VAL B C 1
ATOM 2306 O O . VAL B 1 132 ? 6.469 -7.879 -9.008 1 97.94 132 VAL B O 1
ATOM 2309 N N . LEU B 1 133 ? 5.742 -8.781 -10.898 1 98.38 133 LEU B N 1
ATOM 2310 C CA . LEU B 1 133 ? 5.48 -7.477 -11.5 1 98.38 133 LEU B CA 1
ATOM 2311 C C . LEU B 1 133 ? 4.457 -6.695 -10.68 1 98.38 133 LEU B C 1
ATOM 2313 O O . LEU B 1 133 ? 4.637 -5.504 -10.43 1 98.38 133 LEU B O 1
ATOM 2317 N N . ALA B 1 134 ? 3.395 -7.312 -10.258 1 98.25 134 ALA B N 1
ATOM 2318 C CA . ALA B 1 134 ? 2.391 -6.664 -9.414 1 98.25 134 ALA B CA 1
ATOM 2319 C C . ALA B 1 134 ? 3.016 -6.125 -8.133 1 98.25 134 ALA B C 1
ATOM 2321 O O . ALA B 1 134 ? 2.727 -5 -7.719 1 98.25 134 ALA B O 1
ATOM 2322 N N . TRP B 1 135 ? 3.906 -6.914 -7.531 1 98.81 135 TRP B N 1
ATOM 2323 C CA . TRP B 1 135 ? 4.582 -6.492 -6.309 1 98.81 135 TRP B CA 1
ATOM 2324 C C . TRP B 1 135 ? 5.477 -5.285 -6.566 1 98.81 135 TRP B C 1
ATOM 2326 O O . TRP B 1 135 ? 5.594 -4.398 -5.723 1 98.81 135 TRP B O 1
ATOM 2336 N N . LEU B 1 136 ? 6.102 -5.262 -7.711 1 98.88 136 LEU B N 1
ATOM 2337 C CA . LEU B 1 136 ? 6.945 -4.125 -8.055 1 98.88 136 LEU B CA 1
ATOM 2338 C C . LEU B 1 136 ? 6.109 -2.861 -8.242 1 98.88 136 LEU B C 1
ATOM 2340 O O . LEU B 1 136 ? 6.547 -1.766 -7.883 1 98.88 136 LEU B O 1
ATOM 2344 N N . VAL B 1 137 ? 4.938 -3.004 -8.719 1 98.56 137 VAL B N 1
ATOM 2345 C CA . VAL B 1 137 ? 4.039 -1.86 -8.836 1 98.56 137 VAL B CA 1
ATOM 2346 C C . VAL B 1 137 ? 3.596 -1.403 -7.449 1 98.56 137 VAL B C 1
ATOM 2348 O O . VAL B 1 137 ? 3.531 -0.203 -7.176 1 98.56 137 VAL B O 1
ATOM 2351 N N . VAL B 1 138 ? 3.297 -2.367 -6.598 1 98.69 138 VAL B N 1
ATOM 2352 C CA . VAL B 1 138 ? 2.986 -2.029 -5.211 1 98.69 138 VAL B CA 1
ATOM 2353 C C . VAL B 1 138 ? 4.16 -1.28 -4.586 1 98.69 138 VAL B C 1
ATOM 2355 O O . VAL B 1 138 ? 3.971 -0.248 -3.938 1 98.69 138 VAL B O 1
ATOM 2358 N N . LEU B 1 139 ? 5.367 -1.766 -4.828 1 98.81 139 LEU B N 1
ATOM 2359 C CA . LEU B 1 139 ? 6.57 -1.135 -4.297 1 98.81 139 LEU B CA 1
ATOM 2360 C C . LEU B 1 139 ? 6.723 0.286 -4.828 1 98.81 139 LEU B C 1
ATOM 2362 O O . LEU B 1 139 ? 7.066 1.202 -4.078 1 98.81 139 LEU B O 1
ATOM 2366 N N . GLN B 1 140 ? 6.477 0.482 -6.078 1 98.56 140 GLN B N 1
ATOM 2367 C CA . GLN B 1 140 ? 6.539 1.812 -6.676 1 98.56 140 GLN B CA 1
ATOM 2368 C C . GLN B 1 140 ? 5.52 2.75 -6.043 1 98.56 140 GLN B C 1
ATOM 2370 O O . GLN B 1 140 ? 5.832 3.9 -5.73 1 98.56 140 GLN B O 1
ATOM 2375 N N . SER B 1 141 ? 4.344 2.254 -5.953 1 97.62 141 SER B N 1
ATOM 2376 C CA . SER B 1 141 ? 3.285 3.051 -5.34 1 97.62 141 SER B CA 1
ATOM 2377 C C . SER B 1 141 ? 3.635 3.43 -3.906 1 97.62 141 SER B C 1
ATOM 2379 O O . SER B 1 141 ? 3.467 4.582 -3.504 1 97.62 141 SER B O 1
ATOM 2381 N N . ASP B 1 142 ? 4.152 2.428 -3.109 1 97.62 142 ASP B N 1
ATOM 2382 C CA . ASP B 1 142 ? 4.602 2.645 -1.737 1 97.62 142 ASP B CA 1
ATOM 2383 C C . ASP B 1 142 ? 5.719 3.682 -1.683 1 97.62 142 ASP B C 1
ATOM 2385 O O . ASP B 1 142 ? 5.711 4.57 -0.827 1 97.62 142 ASP B O 1
ATOM 2389 N N . TYR B 1 143 ? 6.672 3.525 -2.58 1 98.44 143 TYR B N 1
ATOM 2390 C CA . TYR B 1 143 ? 7.773 4.469 -2.709 1 98.44 143 TYR B CA 1
ATOM 2391 C C . TYR B 1 143 ? 7.262 5.883 -2.953 1 98.44 143 TYR B C 1
ATOM 2393 O O . TYR B 1 143 ? 7.699 6.832 -2.301 1 98.44 143 TYR B O 1
ATOM 2401 N N . ASN B 1 144 ? 6.32 6.027 -3.848 1 97.88 144 ASN B N 1
ATOM 2402 C CA . ASN B 1 144 ? 5.793 7.344 -4.199 1 97.88 144 ASN B CA 1
ATOM 2403 C C . ASN B 1 144 ? 5.066 7.988 -3.021 1 97.88 144 ASN B C 1
ATOM 2405 O O . ASN B 1 144 ? 5.254 9.172 -2.75 1 97.88 144 ASN B O 1
ATOM 2409 N N . THR B 1 145 ? 4.262 7.203 -2.346 1 97.38 145 THR B N 1
ATOM 2410 C CA . THR B 1 145 ? 3.473 7.742 -1.244 1 97.38 145 THR B CA 1
ATOM 2411 C C . THR B 1 145 ? 4.371 8.125 -0.073 1 97.38 145 THR B C 1
ATOM 2413 O O . THR B 1 145 ? 4.312 9.258 0.421 1 97.38 145 THR B O 1
ATOM 2416 N N . PHE B 1 146 ? 5.266 7.18 0.373 1 98.06 146 PHE B N 1
ATOM 2417 C CA . PHE B 1 146 ? 6.152 7.445 1.5 1 98.06 146 PHE B CA 1
ATOM 2418 C C . PHE B 1 146 ? 7.137 8.555 1.164 1 98.06 146 PHE B C 1
ATOM 2420 O O . PHE B 1 146 ? 7.293 9.508 1.934 1 98.06 146 PHE B O 1
ATOM 2427 N N . GLY B 1 147 ? 7.766 8.453 0.046 1 97.44 147 GLY B N 1
ATOM 2428 C CA . GLY B 1 147 ? 8.711 9.477 -0.386 1 97.44 147 GLY B CA 1
ATOM 2429 C C . GLY B 1 147 ? 8.078 10.852 -0.511 1 97.44 147 GLY B C 1
ATOM 2430 O O . GLY B 1 147 ? 8.68 11.852 -0.108 1 97.44 147 GLY B O 1
ATOM 2431 N N . GLY B 1 148 ? 6.879 10.914 -1.116 1 95.56 148 GLY B N 1
ATOM 2432 C CA . GLY B 1 148 ? 6.191 12.188 -1.25 1 95.56 148 GLY B CA 1
ATOM 2433 C C . GLY B 1 148 ? 5.902 12.852 0.082 1 95.56 148 GLY B C 1
ATOM 2434 O O . GLY B 1 148 ? 6.078 14.062 0.227 1 95.56 148 GLY B O 1
ATOM 2435 N N . LEU B 1 149 ? 5.461 12.086 1.067 1 95.31 149 LEU B N 1
ATOM 2436 C CA . LEU B 1 149 ? 5.164 12.633 2.385 1 95.31 149 LEU B CA 1
ATOM 2437 C C . LEU B 1 149 ? 6.441 13.086 3.088 1 95.31 149 LEU B C 1
ATOM 2439 O O . LEU B 1 149 ? 6.449 14.109 3.771 1 95.31 149 LEU B O 1
ATOM 2443 N N . LEU B 1 150 ? 7.551 12.336 2.887 1 97.06 150 LEU B N 1
ATOM 2444 C CA . LEU B 1 150 ? 8.82 12.727 3.494 1 97.06 150 LEU B CA 1
ATOM 2445 C C . LEU B 1 150 ? 9.305 14.055 2.918 1 97.06 150 LEU B C 1
ATOM 2447 O O . LEU B 1 150 ? 9.797 14.914 3.654 1 97.06 150 LEU B O 1
ATOM 2451 N N . ILE B 1 151 ? 9.18 14.164 1.607 1 96.38 151 ILE B N 1
ATOM 2452 C CA . ILE B 1 151 ? 9.656 15.383 0.966 1 96.38 151 ILE B CA 1
ATOM 2453 C C . ILE B 1 151 ? 8.891 16.578 1.511 1 96.38 151 ILE B C 1
ATOM 2455 O O . ILE B 1 151 ? 9.477 17.641 1.758 1 96.38 151 ILE B O 1
ATOM 2459 N N . LYS B 1 152 ? 7.609 16.422 1.769 1 91.88 152 LYS B N 1
ATOM 2460 C CA . LYS B 1 152 ? 6.77 17.5 2.279 1 91.88 152 LYS B CA 1
ATOM 2461 C C . LYS B 1 152 ? 7.199 17.922 3.686 1 91.88 152 LYS B C 1
ATOM 2463 O O . LYS B 1 152 ? 6.906 19.031 4.129 1 91.88 152 LYS B O 1
ATOM 2468 N N . ARG B 1 153 ? 7.934 17.094 4.363 1 93.88 153 ARG B N 1
ATOM 2469 C CA . ARG B 1 153 ? 8.32 17.344 5.746 1 93.88 153 ARG B CA 1
ATOM 2470 C C . ARG B 1 153 ? 9.797 17.703 5.852 1 93.88 153 ARG B C 1
ATOM 2472 O O . ARG B 1 153 ? 10.297 17.969 6.941 1 93.88 153 ARG B O 1
ATOM 2479 N N . THR B 1 154 ? 10.5 17.594 4.805 1 97.5 154 THR B N 1
ATOM 2480 C CA . THR B 1 154 ? 11.938 17.844 4.73 1 97.5 154 THR B CA 1
ATOM 2481 C C . THR B 1 154 ? 12.234 19.344 4.633 1 97.5 154 THR B C 1
ATOM 2483 O O . THR B 1 154 ? 11.555 20.062 3.896 1 97.5 154 THR B O 1
ATOM 2486 N N . SER B 1 155 ? 13.25 19.781 5.473 1 97.56 155 SER B N 1
ATOM 2487 C CA . SER B 1 155 ? 13.664 21.188 5.387 1 97.56 155 SER B CA 1
ATOM 2488 C C . SER B 1 155 ? 14.172 21.531 3.99 1 97.56 155 SER B C 1
ATOM 2490 O O . SER B 1 155 ? 14.781 20.688 3.324 1 97.56 155 SER B O 1
ATOM 2492 N N . GLU B 1 156 ? 13.969 22.734 3.578 1 97 156 GLU B N 1
ATOM 2493 C CA . GLU B 1 156 ? 14.234 23.188 2.215 1 97 156 GLU B CA 1
ATOM 2494 C C . GLU B 1 156 ? 15.688 22.922 1.827 1 97 156 GLU B C 1
ATOM 2496 O O . GLU B 1 156 ? 15.969 22.516 0.702 1 97 156 GLU B O 1
ATOM 2501 N N . ASP B 1 157 ? 16.531 23.094 2.727 1 97.38 157 ASP B N 1
ATOM 2502 C CA . ASP B 1 157 ? 17.969 23 2.43 1 97.38 157 ASP B CA 1
ATOM 2503 C C . ASP B 1 157 ? 18.375 21.547 2.201 1 97.38 157 ASP B C 1
ATOM 2505 O O . ASP B 1 157 ? 19.422 21.281 1.616 1 97.38 157 ASP B O 1
ATOM 2509 N N . ALA B 1 158 ? 17.531 20.578 2.658 1 98 158 ALA B N 1
ATOM 2510 C CA . ALA B 1 158 ? 17.875 19.156 2.543 1 98 158 ALA B CA 1
ATOM 2511 C C . ALA B 1 158 ? 17.203 18.531 1.324 1 98 158 ALA B C 1
ATOM 2513 O O . ALA B 1 158 ? 17.484 17.375 0.971 1 98 158 ALA B O 1
ATOM 2514 N N . ILE B 1 159 ? 16.391 19.25 0.604 1 97.69 159 ILE B N 1
ATOM 2515 C CA . ILE B 1 159 ? 15.539 18.703 -0.445 1 97.69 159 ILE B CA 1
ATOM 2516 C C . ILE B 1 159 ? 16.406 18.203 -1.605 1 97.69 159 ILE B C 1
ATOM 2518 O O . ILE B 1 159 ? 16.203 17.094 -2.109 1 97.69 159 ILE B O 1
ATOM 2522 N N . PRO B 1 160 ? 17.422 18.922 -2.041 1 97.12 160 PRO B N 1
ATOM 2523 C CA . PRO B 1 160 ? 18.203 18.406 -3.16 1 97.12 160 PRO B CA 1
ATOM 2524 C C . PRO B 1 160 ? 18.875 17.062 -2.838 1 97.12 160 PRO B C 1
ATOM 2526 O O . PRO B 1 160 ? 18.906 16.172 -3.678 1 97.12 160 PRO B O 1
ATOM 2529 N N . ARG B 1 161 ? 19.422 16.953 -1.699 1 98.31 161 ARG B N 1
ATOM 2530 C CA . ARG B 1 161 ? 20.031 15.703 -1.273 1 98.31 161 ARG B CA 1
ATOM 2531 C C . ARG B 1 161 ? 19 14.586 -1.159 1 98.31 161 ARG B C 1
ATOM 2533 O O . ARG B 1 161 ? 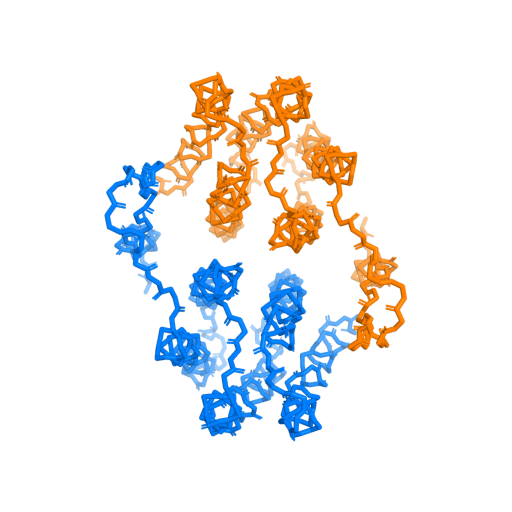19.25 13.453 -1.562 1 98.31 161 ARG B O 1
ATOM 2540 N N . ALA B 1 162 ? 17.844 14.938 -0.64 1 98.19 162 ALA B N 1
ATOM 2541 C CA . ALA B 1 162 ? 16.75 13.984 -0.528 1 98.19 162 ALA B CA 1
ATOM 2542 C C . ALA B 1 162 ? 16.312 13.492 -1.904 1 98.19 162 ALA B C 1
ATOM 2544 O O . ALA B 1 162 ? 16.078 12.297 -2.102 1 98.19 162 ALA B O 1
ATOM 2545 N N . GLU B 1 163 ? 16.219 14.391 -2.814 1 97.5 163 GLU B N 1
ATOM 2546 C CA . GLU B 1 163 ? 15.789 14.047 -4.168 1 97.5 163 GLU B CA 1
ATOM 2547 C C . GLU B 1 163 ? 16.812 13.141 -4.855 1 97.5 163 GLU B C 1
ATOM 2549 O O . GLU B 1 163 ? 16.438 12.219 -5.586 1 97.5 163 GLU B O 1
ATOM 2554 N N . ALA B 1 164 ? 18.031 13.359 -4.66 1 97.25 164 ALA B N 1
ATOM 2555 C CA . ALA B 1 164 ? 19.078 12.516 -5.238 1 97.25 164 ALA B CA 1
ATOM 2556 C C . ALA B 1 164 ? 19 11.094 -4.684 1 97.25 164 ALA B C 1
ATOM 2558 O O . ALA B 1 164 ? 19.109 10.125 -5.438 1 97.25 164 ALA B O 1
ATOM 2559 N N . ALA B 1 165 ? 18.812 10.977 -3.383 1 97.94 165 ALA B N 1
ATOM 2560 C CA . ALA B 1 165 ? 18.656 9.664 -2.758 1 97.94 165 ALA B CA 1
ATOM 2561 C C . ALA B 1 165 ? 17.422 8.945 -3.277 1 97.94 165 ALA B C 1
ATOM 2563 O O . ALA B 1 165 ? 17.469 7.75 -3.576 1 97.94 165 ALA B O 1
ATOM 2564 N N . ALA B 1 166 ? 16.359 9.703 -3.393 1 98.06 166 ALA B N 1
ATOM 2565 C CA . ALA B 1 166 ? 15.102 9.148 -3.879 1 98.06 166 ALA B CA 1
ATOM 2566 C C . ALA B 1 166 ? 15.227 8.688 -5.328 1 98.06 166 ALA B C 1
ATOM 2568 O O . ALA B 1 166 ? 14.625 7.68 -5.715 1 98.06 166 ALA B O 1
ATOM 2569 N N . LYS B 1 167 ? 15.938 9.398 -6.098 1 97.31 167 LYS B N 1
ATOM 2570 C CA . LYS B 1 167 ? 16.094 9.078 -7.516 1 97.31 167 LYS B CA 1
ATOM 2571 C C . LYS B 1 167 ? 16.734 7.699 -7.699 1 97.31 167 LYS B C 1
ATOM 2573 O O . LYS B 1 167 ? 16.328 6.934 -8.578 1 97.31 167 LYS B O 1
ATOM 2578 N N . LEU B 1 168 ? 17.656 7.301 -6.918 1 98.38 168 LEU B N 1
ATOM 2579 C CA . LEU B 1 168 ? 18.281 5.98 -6.992 1 98.38 168 LEU B CA 1
ATOM 2580 C C . LEU B 1 168 ? 17.266 4.883 -6.738 1 98.38 168 LEU B C 1
ATOM 2582 O O . LEU B 1 168 ? 17.25 3.861 -7.43 1 98.38 168 LEU B O 1
ATOM 2586 N N . ILE B 1 169 ? 16.438 5.164 -5.805 1 98.69 169 ILE B N 1
ATOM 2587 C CA . ILE B 1 169 ? 15.414 4.199 -5.43 1 98.69 169 ILE B CA 1
ATOM 2588 C C . ILE B 1 169 ? 14.375 4.09 -6.543 1 98.69 169 ILE B C 1
ATOM 2590 O O . ILE B 1 169 ? 14.078 2.994 -7.02 1 98.69 169 ILE B O 1
ATOM 2594 N N . GLY B 1 170 ? 13.867 5.25 -6.949 1 98.62 170 GLY B N 1
ATOM 2595 C CA . GLY B 1 170 ? 12.844 5.281 -7.98 1 98.62 170 GLY B CA 1
ATOM 2596 C C . GLY B 1 170 ? 13.312 4.699 -9.297 1 98.62 170 GLY B C 1
ATOM 2597 O O . GLY B 1 170 ? 12.57 3.955 -9.953 1 98.62 170 GLY B O 1
ATOM 2598 N N . ASP B 1 171 ? 14.531 4.984 -9.688 1 98.5 171 ASP B N 1
ATOM 2599 C CA . ASP B 1 171 ? 15.094 4.461 -10.93 1 98.5 171 ASP B CA 1
ATOM 2600 C C . ASP B 1 171 ? 15.203 2.938 -10.883 1 98.5 171 ASP B C 1
ATOM 2602 O O . ASP B 1 171 ? 14.914 2.258 -11.867 1 98.5 171 ASP B O 1
ATOM 2606 N N . ALA B 1 172 ? 15.625 2.387 -9.766 1 98.88 172 ALA B N 1
ATOM 2607 C CA . ALA B 1 172 ? 15.773 0.94 -9.633 1 98.88 172 ALA B CA 1
ATOM 2608 C C . ALA B 1 172 ? 14.422 0.236 -9.742 1 98.88 172 ALA B C 1
ATOM 2610 O O . ALA B 1 172 ? 14.305 -0.778 -10.438 1 98.88 172 ALA B O 1
ATOM 2611 N N . ILE B 1 173 ? 13.445 0.787 -9.07 1 98.88 173 ILE B N 1
ATOM 2612 C CA . ILE B 1 173 ? 12.125 0.174 -9.094 1 98.88 173 ILE B CA 1
ATOM 2613 C C . ILE B 1 173 ? 11.562 0.221 -10.516 1 98.88 173 ILE B C 1
ATOM 2615 O O . ILE B 1 173 ? 11.039 -0.776 -11.016 1 98.88 173 ILE B O 1
ATOM 2619 N N . SER B 1 174 ? 11.727 1.378 -11.141 1 98.5 174 SER B N 1
ATOM 2620 C CA . SER B 1 174 ? 11.273 1.521 -12.523 1 98.5 174 SER B CA 1
ATOM 2621 C C . SER B 1 174 ? 11.969 0.526 -13.438 1 98.5 174 SER B C 1
ATOM 2623 O O . SER B 1 174 ? 11.344 -0.042 -14.336 1 98.5 174 SER B O 1
ATOM 2625 N N . ALA B 1 175 ? 13.211 0.313 -13.227 1 98.56 175 ALA B N 1
ATOM 2626 C CA . ALA B 1 175 ? 13.953 -0.656 -14.031 1 98.56 175 ALA B CA 1
ATOM 2627 C C . ALA B 1 175 ? 13.438 -2.072 -13.797 1 98.56 175 ALA B C 1
ATOM 2629 O O . ALA B 1 175 ? 13.359 -2.875 -14.727 1 98.56 175 ALA B O 1
ATOM 2630 N N . GLY B 1 176 ? 13.156 -2.381 -12.547 1 98.81 176 GLY B N 1
ATOM 2631 C CA . GLY B 1 176 ? 12.57 -3.676 -12.242 1 98.81 176 GLY B CA 1
ATOM 2632 C C . GLY B 1 176 ? 11.234 -3.9 -12.922 1 98.81 176 GLY B C 1
ATOM 2633 O O . GLY B 1 176 ? 10.984 -4.969 -13.484 1 98.81 176 GLY B O 1
ATOM 2634 N N . ILE B 1 177 ? 10.391 -2.879 -12.875 1 98.56 177 ILE B N 1
ATOM 2635 C CA . ILE B 1 177 ? 9.086 -2.957 -13.516 1 98.56 177 ILE B CA 1
ATOM 2636 C C . ILE B 1 177 ? 9.258 -3.164 -15.023 1 98.56 177 ILE B C 1
ATOM 2638 O O . ILE B 1 177 ? 8.609 -4.031 -15.617 1 98.56 177 ILE B O 1
ATOM 2642 N N . ALA B 1 178 ? 10.117 -2.383 -15.641 1 98.06 178 ALA B N 1
ATOM 2643 C CA . ALA B 1 178 ? 10.375 -2.525 -17.078 1 98.06 178 ALA B CA 1
ATOM 2644 C C . ALA B 1 178 ? 10.852 -3.936 -17.406 1 98.06 178 ALA B C 1
ATOM 2646 O O . ALA B 1 178 ? 10.398 -4.535 -18.391 1 98.06 178 ALA B O 1
ATOM 2647 N N . TYR B 1 179 ? 11.711 -4.5 -16.609 1 98.44 179 TYR B N 1
ATOM 2648 C CA . TYR B 1 179 ? 12.297 -5.809 -16.859 1 98.44 179 TYR B CA 1
ATOM 2649 C C . TYR B 1 179 ? 11.25 -6.906 -16.781 1 98.44 179 TYR B C 1
ATOM 2651 O O . TYR B 1 179 ? 11.227 -7.809 -17.625 1 98.44 179 TYR B O 1
ATOM 2659 N N . TYR B 1 180 ? 10.375 -6.855 -15.859 1 97.56 180 TYR B N 1
ATOM 2660 C CA . TYR B 1 180 ? 9.383 -7.902 -15.648 1 97.56 180 TYR B CA 1
ATOM 2661 C C . TYR B 1 180 ? 8.18 -7.707 -16.562 1 97.56 180 TYR B C 1
ATOM 2663 O O . TYR B 1 180 ? 7.332 -8.594 -16.688 1 97.56 180 TYR B O 1
ATOM 2671 N N . SER B 1 181 ? 8.094 -6.52 -17.188 1 95.44 181 SER B N 1
ATOM 2672 C CA . SER B 1 181 ? 7.02 -6.258 -18.141 1 95.44 181 SER B CA 1
ATOM 2673 C C . SER B 1 181 ? 7.363 -6.809 -19.516 1 95.44 181 SER B C 1
ATOM 2675 O O . SER B 1 181 ? 6.523 -6.805 -20.422 1 95.44 181 SER B O 1
ATOM 2677 N N . SER B 1 182 ? 8.602 -7.215 -19.781 1 85.69 182 SER B N 1
ATOM 2678 C CA . SER B 1 182 ? 9.078 -7.711 -21.078 1 85.69 182 SER B CA 1
ATOM 2679 C C . SER B 1 182 ? 9.023 -9.234 -21.125 1 85.69 182 SER B C 1
ATOM 2681 O O . SER B 1 182 ? 9.07 -9.906 -20.094 1 85.69 182 SER B O 1
#

Solvent-accessible surface area (backbone atoms only — not comparable to full-atom values): 19071 Å² total; per-residue (Å²): 127,83,43,63,58,48,52,42,45,52,56,55,62,46,67,67,68,72,65,63,78,78,70,91,60,89,74,79,74,42,45,58,68,54,50,43,50,26,53,51,51,29,39,53,30,45,50,52,40,35,52,57,52,69,67,44,50,91,93,53,61,55,63,65,60,54,49,50,31,54,43,50,27,49,48,36,43,46,54,34,35,49,43,41,45,61,34,64,73,36,51,61,70,45,24,46,53,43,42,52,52,40,50,77,35,44,39,49,47,47,36,50,32,35,50,47,50,62,74,44,49,85,66,42,53,74,70,51,40,53,51,52,37,42,50,42,51,49,49,48,49,49,48,51,46,39,50,53,41,45,57,74,28,39,20,77,89,40,42,66,62,39,50,56,37,48,45,46,31,54,52,30,47,51,50,40,40,56,57,54,46,102,128,81,44,64,58,47,53,43,45,53,56,56,61,46,69,65,65,73,64,62,78,76,70,89,61,89,75,78,74,41,45,58,67,55,51,43,50,26,53,50,50,28,37,52,29,44,50,51,39,36,52,57,53,70,66,44,49,72,96,54,60,55,64,65,59,53,50,49,31,53,43,51,27,49,50,36,43,46,53,35,35,50,42,40,46,61,34,64,72,35,51,62,71,45,24,46,54,43,40,53,50,40,49,76,34,44,38,50,48,47,36,51,34,35,50,46,49,61,73,44,50,85,53,41,52,74,71,51,40,54,52,51,36,41,49,41,50,50,46,47,48,50,48,51,47,38,51,52,41,46,57,74,27,38,19,77,89,40,44,68,63,40,50,55,38,47,47,46,32,53,49,29,46,50,48,41,39,55,57,54,47,101

Organism: Botryotinia fuckeliana (strain B05.10) (NCBI:txid332648)

Nearest PDB structures (foldseek):
  5j5k-assembly1_A  TM=9.184E-01  e=9.527E-07  Aspergillus fumigatus Af293
  5ecf-assembly1_A  TM=9.504E-01  e=1.498E-05  Talaromyces marneffei PM1
  5fb7-assembly1_C  TM=9.449E-01  e=5.938E-05  Talaromyces marneffei PM1
  5csd-assembly2_B  TM=9.200E-01  e=7.530E-05  Talaromyces marneffei PM1
  6j6f-assembly1_B  TM=9.438E-01  e=2.783E-03  Talaromyces marneffei PM1

Radius of gyration: 19.79 Å; Cα contacts (8 Å, |Δi|>4): 416; chains: 2; bounding box: 46×52×48 Å

Sequence (364 aa):
MVSIKALAFYLATMAVAVSAAPAAGVKAVTTADTIIADINSIDAQVLALTSTLDGVKEKTLDSTTVNVDFTSLHVANQQGVTDAALETPNTSEDSIRVVATIETTLSIDIPDVIDALKAKKEFFTSDQRTVVLAWLVVLQSDYNTFGGLLIKRTSEDAIPRAEAAAKLIGDAISAGIAYYSSMVSIKALAFYLATMAVAVSAAPAAGVKAVTTADTIIADINSIDAQVLALTSTLDGVKEKTLDSTTVNVDFTSLHVANQQGVTDAALETPNTSEDSIRVVATIETTLSIDIPDVIDALKAKKEFFTSDQRTVVLAWLVVLQSDYNTFGGLLIKRTSEDAIPRAEAAAKLIGDAISAGIAYYSS